Protein AF-A0A3Q7NZH4-F1 (afdb_monom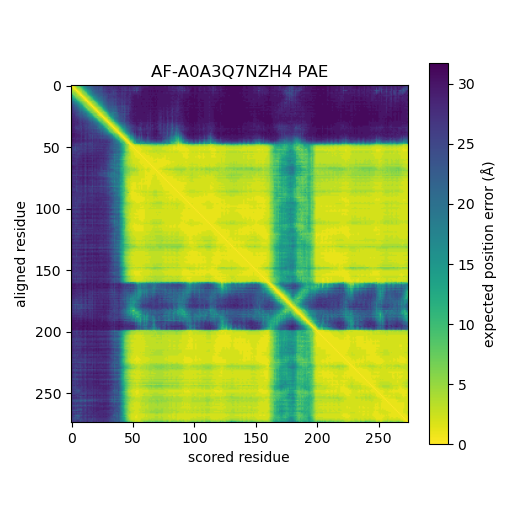er)

Solvent-accessible surface area (backbone atoms only — not comparable to full-atom values): 15930 Å² total; per-residue (Å²): 139,89,83,80,89,85,81,84,88,79,84,86,83,78,91,77,87,78,81,91,77,90,77,87,90,79,83,89,82,83,90,75,79,87,73,80,74,88,72,76,93,65,81,78,76,72,42,92,50,49,26,38,27,75,36,27,45,79,80,44,50,60,44,51,17,28,56,97,88,37,80,78,49,73,68,44,46,66,61,54,50,51,55,42,44,58,65,17,42,62,35,39,27,19,54,2,46,26,69,67,48,15,51,52,20,40,56,58,16,73,77,39,92,45,32,23,11,20,38,31,47,19,25,64,43,33,55,51,30,78,75,54,46,56,68,56,43,52,48,52,45,41,50,56,40,68,78,33,68,88,35,43,65,29,36,7,36,24,30,36,52,67,93,64,97,67,79,88,50,95,37,92,48,89,54,83,50,80,70,76,98,52,64,55,34,48,45,40,58,64,78,75,80,85,86,69,91,60,82,39,51,70,68,47,18,56,55,49,35,59,55,49,42,58,47,19,50,72,67,61,29,32,34,34,30,40,58,35,102,36,64,69,65,45,50,50,53,47,63,79,44,46,90,38,38,78,36,34,30,38,40,66,58,78,75,53,72,68,56,52,51,60,41,45,76,68,63,34,44,81,32,52,46,73

Mean predicted aligned error: 12.67 Å

Foldseek 3Di:
DDDDDDDDDDDDDDDDDDDDDDDDDDDDDDDDDDDPDPDDDDPLPAAPAAEEAQEEQLVDCVCCCADPNDRNDHNCSVVVVVVCVSNHYQAYEHEQAALVSQVSQLVVQVVDLRAAYEFEHALQRLVVCVVPPVVVRLVSSLCSQVVRPSRHAAHDPAFDADDDPDPQDQDFDWDFDDDDPHTYTYAYHDDDDNPDPRGDDRVSRLVRSLVSLQSQQVNLHAHEYEDYPCLVSRLVSCVVSLVSHPEYEHACDPDDPVSVVSCVVSVYHYHHGD

Secondary structure (DSSP, 8-state):
------PPPP------PPP----------------------------SSEEEEEEE-TTSGGGGTEETTEE-S---HHHHHHHHHHHTEEEEEEPP-SHHHHHHHHHHHHT-TTEEEEE---GGGTHHHHHS-HHHHHHHHHHHHHTTBTTEEEEEEEEEE--------------EEEETTEEEEEE------S-------HHHHHHHHHHTHHHHHHH-PPEEEEEES-HHHHHHHHHHTGGGSS-EEEES----HHHHHHHHTTT-EE----

Structure (mmCIF, N/CA/C/O backbone):
data_AF-A0A3Q7NZH4-F1
#
_entry.id   AF-A0A3Q7NZH4-F1
#
loop_
_atom_site.group_PDB
_atom_site.id
_atom_site.type_symbol
_atom_site.label_atom_id
_atom_site.label_alt_id
_atom_site.label_comp_id
_atom_site.label_asym_id
_atom_site.label_entity_id
_atom_site.label_seq_id
_atom_site.pdbx_PDB_ins_code
_atom_site.Cartn_x
_atom_site.Cartn_y
_atom_site.Cartn_z
_atom_site.occupancy
_atom_site.B_iso_or_equiv
_atom_site.auth_seq_id
_atom_site.auth_comp_id
_atom_site.auth_asym_id
_atom_site.auth_atom_id
_atom_site.pdbx_PDB_model_num
ATOM 1 N N . MET A 1 1 ? -43.561 -23.297 -22.266 1.00 36.16 1 MET A N 1
ATOM 2 C CA . MET A 1 1 ? -42.979 -22.798 -21.004 1.00 36.16 1 MET A CA 1
ATOM 3 C C . MET A 1 1 ? -42.767 -21.305 -21.139 1.00 36.16 1 MET A C 1
ATOM 5 O O . MET A 1 1 ? -42.028 -20.855 -21.999 1.00 36.16 1 MET A O 1
ATOM 9 N N . THR A 1 2 ? -43.558 -20.564 -20.383 1.00 25.81 2 THR A N 1
ATOM 10 C CA . THR A 1 2 ? -43.665 -19.107 -20.332 1.00 25.81 2 THR A CA 1
ATOM 11 C C . THR A 1 2 ? -42.540 -18.484 -19.516 1.00 25.81 2 THR A C 1
ATOM 13 O O . THR A 1 2 ? -42.399 -18.841 -18.350 1.00 25.81 2 THR A O 1
ATOM 16 N N . THR A 1 3 ? -41.896 -17.442 -20.041 1.00 28.56 3 THR A N 1
ATOM 17 C CA . THR A 1 3 ? -41.390 -16.356 -19.189 1.00 28.56 3 THR A CA 1
ATOM 18 C C . THR A 1 3 ? -41.469 -15.028 -19.929 1.00 28.56 3 THR A C 1
ATOM 20 O O . THR A 1 3 ? -41.087 -14.901 -21.089 1.00 28.56 3 THR A O 1
ATOM 23 N N . ARG A 1 4 ? -42.100 -14.072 -19.249 1.00 26.45 4 ARG A N 1
ATOM 24 C CA . ARG A 1 4 ? -42.577 -12.784 -19.742 1.00 26.45 4 ARG A CA 1
ATOM 25 C C . ARG A 1 4 ? -41.482 -11.719 -19.697 1.00 26.45 4 ARG A C 1
ATOM 27 O O . ARG A 1 4 ? -40.627 -11.718 -18.820 1.00 26.45 4 ARG A O 1
ATOM 34 N N . PHE A 1 5 ? -41.638 -10.771 -20.613 1.00 25.30 5 PHE A N 1
ATOM 35 C CA . PHE A 1 5 ? -41.107 -9.412 -20.620 1.00 25.30 5 PHE A CA 1
ATOM 36 C C . PHE A 1 5 ? -41.179 -8.700 -19.261 1.00 25.30 5 PHE A C 1
ATOM 38 O O . PHE A 1 5 ? -42.217 -8.751 -18.603 1.00 25.30 5 PHE A O 1
ATOM 45 N N . LEU A 1 6 ? -40.162 -7.887 -18.953 1.00 29.88 6 LEU A N 1
ATOM 46 C CA . LEU A 1 6 ? -40.334 -6.676 -18.148 1.00 29.88 6 LEU A CA 1
ATOM 47 C C . LEU A 1 6 ? -39.689 -5.474 -18.849 1.00 29.88 6 LEU A C 1
ATOM 49 O O . LEU A 1 6 ? -38.510 -5.461 -19.196 1.00 29.88 6 LEU A O 1
ATOM 53 N N . GLN A 1 7 ? -40.556 -4.502 -19.120 1.00 29.06 7 GLN A N 1
ATOM 54 C CA . GLN A 1 7 ? -40.340 -3.265 -19.854 1.00 29.06 7 GLN A CA 1
ATOM 55 C C . GLN A 1 7 ? -39.644 -2.196 -18.999 1.00 29.06 7 GLN A C 1
ATOM 57 O O . GLN A 1 7 ? -39.758 -2.167 -17.776 1.00 29.06 7 GLN A O 1
ATOM 62 N N . ARG A 1 8 ? -38.980 -1.270 -19.699 1.00 28.61 8 ARG A N 1
ATOM 63 C CA . ARG A 1 8 ? -38.420 -0.010 -19.188 1.00 28.61 8 ARG A CA 1
ATOM 64 C C . ARG A 1 8 ? -39.498 0.859 -18.513 1.00 28.61 8 ARG A C 1
ATOM 66 O O . ARG A 1 8 ? -40.577 1.001 -19.094 1.00 28.61 8 ARG A O 1
ATOM 73 N N . PRO A 1 9 ? -39.207 1.552 -17.398 1.00 33.50 9 PRO A N 1
ATOM 74 C CA . PRO A 1 9 ? -40.087 2.601 -16.897 1.00 33.50 9 PRO A CA 1
ATOM 75 C C . PRO A 1 9 ? -39.973 3.871 -17.754 1.00 33.50 9 PRO A C 1
ATOM 77 O O . PRO A 1 9 ? -38.875 4.333 -18.070 1.00 33.50 9 PRO A O 1
ATOM 80 N N . ARG A 1 10 ? -41.129 4.433 -18.122 1.00 31.28 10 ARG A N 1
ATOM 81 C CA . ARG A 1 10 ? -41.302 5.756 -18.740 1.00 31.28 10 ARG A CA 1
ATOM 82 C C . ARG A 1 10 ? -41.420 6.839 -17.658 1.00 31.28 10 ARG A C 1
ATOM 84 O O . ARG A 1 10 ? -42.062 6.601 -16.644 1.00 31.28 10 ARG A O 1
ATOM 91 N N . GLY A 1 11 ? -40.950 8.045 -17.986 1.00 28.81 11 GLY A N 1
ATOM 92 C CA . GLY A 1 11 ? -41.612 9.311 -17.638 1.00 28.81 11 GLY A CA 1
ATOM 93 C C . GLY A 1 11 ? -41.309 9.926 -16.268 1.00 28.81 11 GLY A C 1
ATOM 94 O O . GLY A 1 11 ? -41.947 9.593 -15.278 1.00 28.81 11 GLY A O 1
ATOM 95 N N . PHE A 1 12 ? -40.426 10.927 -16.249 1.00 32.25 12 PHE A N 1
ATOM 96 C CA . PHE A 1 12 ? -40.389 11.954 -15.201 1.00 32.25 12 PHE A CA 1
ATOM 97 C C . PHE A 1 12 ? -41.377 13.083 -15.550 1.00 32.25 12 PHE A C 1
ATOM 99 O O . PHE A 1 12 ? -41.341 13.568 -16.684 1.00 32.25 12 PHE A O 1
ATOM 106 N N . PRO A 1 13 ? -42.229 13.548 -14.621 1.00 35.62 13 PRO A N 1
ATOM 107 C CA . PRO A 1 13 ? -43.060 14.722 -14.845 1.00 35.62 13 PRO A CA 1
ATOM 108 C C . PRO A 1 13 ? -42.357 16.020 -14.412 1.00 35.62 13 PRO A C 1
ATOM 110 O O . PRO A 1 13 ? -41.847 16.128 -13.302 1.00 35.62 13 PRO A O 1
ATOM 113 N N . GLY A 1 14 ? -42.444 17.036 -15.276 1.00 28.98 14 GLY A N 1
ATOM 114 C CA . GLY A 1 14 ? -42.689 18.425 -14.873 1.00 28.98 14 GLY A CA 1
ATOM 115 C C . GLY A 1 14 ? -41.506 19.251 -14.369 1.00 28.98 14 GLY A C 1
ATOM 116 O O . GLY A 1 14 ? -41.314 19.426 -13.170 1.00 28.98 14 GLY A O 1
ATOM 117 N N . SER A 1 15 ? -40.817 19.913 -15.298 1.00 30.75 15 SER A N 1
ATOM 118 C CA . SER A 1 15 ? -40.018 21.109 -15.026 1.00 30.75 15 SER A CA 1
ATOM 119 C C . SER A 1 15 ? -40.906 22.249 -14.501 1.00 30.75 15 SER A C 1
ATOM 121 O O . SER A 1 15 ? -41.713 22.796 -15.256 1.00 30.75 15 SER A O 1
ATOM 123 N N . ARG A 1 16 ? -40.736 22.664 -13.241 1.00 30.52 16 ARG A N 1
ATOM 124 C CA . ARG A 1 16 ? -41.170 23.992 -12.778 1.00 30.52 16 ARG A CA 1
ATOM 125 C C . ARG A 1 16 ? -39.960 24.914 -12.699 1.00 30.52 16 ARG A C 1
ATOM 127 O O . ARG A 1 16 ? -39.065 24.708 -11.888 1.00 30.52 16 ARG A O 1
ATOM 134 N N . ARG A 1 17 ? -39.964 25.931 -13.564 1.00 29.70 17 ARG A N 1
ATOM 135 C CA . ARG A 1 17 ? -39.129 27.130 -13.451 1.00 29.70 17 ARG A CA 1
ATOM 136 C C . ARG A 1 17 ? -39.548 27.881 -12.187 1.00 29.70 17 ARG A C 1
ATOM 138 O O . ARG A 1 17 ? -40.712 28.254 -12.074 1.00 29.70 17 ARG A O 1
ATOM 145 N N . LEU A 1 18 ? -38.613 28.118 -11.274 1.00 32.94 18 LEU A N 1
ATOM 146 C CA . LEU A 1 18 ? -38.744 29.158 -10.256 1.00 32.94 18 LEU A CA 1
ATOM 147 C C . LEU A 1 18 ? -37.916 30.358 -10.717 1.00 32.94 18 LEU A C 1
ATOM 149 O O . LEU A 1 18 ? -36.768 30.211 -11.133 1.00 32.94 18 LEU A O 1
ATOM 153 N N . GLY A 1 19 ? -38.590 31.504 -10.771 1.00 29.19 19 GLY A N 1
ATOM 154 C CA . GLY A 1 19 ? -38.133 32.731 -11.405 1.00 29.19 19 GLY A CA 1
ATOM 155 C C . GLY A 1 19 ? -36.924 33.369 -10.729 1.00 29.19 19 GLY A C 1
ATOM 156 O O . GLY A 1 19 ? -36.755 33.317 -9.514 1.00 29.19 19 GLY A O 1
ATOM 157 N N . LEU A 1 20 ? -36.117 34.013 -11.567 1.00 29.66 20 LEU A N 1
ATOM 158 C CA . LEU A 1 20 ? -35.083 34.964 -11.186 1.00 29.66 20 LEU A CA 1
ATOM 159 C C . LEU A 1 20 ? -35.772 36.257 -10.728 1.00 29.66 20 LEU A C 1
ATOM 161 O O . LEU A 1 20 ? -36.280 37.014 -11.552 1.00 29.66 20 LEU A O 1
ATOM 165 N N . GLY A 1 21 ? -35.818 36.480 -9.417 1.00 29.31 21 GLY A N 1
ATOM 166 C CA . GLY A 1 21 ? -36.138 37.775 -8.824 1.00 29.31 21 GLY A CA 1
ATOM 167 C C . GLY A 1 21 ? -34.845 38.523 -8.523 1.00 29.31 21 GLY A C 1
ATOM 168 O O . GLY A 1 21 ? -34.054 38.078 -7.696 1.00 29.31 21 GLY A O 1
ATOM 169 N N . ALA A 1 22 ? -34.621 39.630 -9.226 1.00 29.66 22 ALA A N 1
ATOM 170 C CA . ALA A 1 22 ? -33.537 40.564 -8.966 1.00 29.66 22 ALA A CA 1
ATOM 171 C C . ALA A 1 22 ? -33.813 41.355 -7.675 1.00 29.66 22 ALA A C 1
ATOM 173 O O . ALA A 1 22 ? -34.886 41.935 -7.525 1.00 29.66 22 ALA A O 1
ATOM 174 N N . GLY A 1 23 ? -32.834 41.403 -6.772 1.00 28.56 23 GLY A N 1
ATOM 175 C CA . GLY A 1 23 ? -32.811 42.286 -5.606 1.00 28.56 23 GLY A CA 1
ATOM 176 C C . GLY A 1 23 ? -31.387 42.795 -5.391 1.00 28.56 23 GLY A C 1
ATOM 177 O O . GLY A 1 23 ? -30.456 41.999 -5.293 1.00 28.56 23 GLY A O 1
ATOM 178 N N . GLN A 1 24 ? -31.223 44.117 -5.419 1.00 28.61 24 GLN A N 1
ATOM 179 C CA . GLN A 1 24 ? -29.967 44.851 -5.223 1.00 28.61 24 GLN A CA 1
ATOM 180 C C . GLN A 1 24 ? -29.483 44.818 -3.753 1.00 28.61 24 GLN A C 1
ATOM 182 O O . GLN A 1 24 ? -30.259 44.436 -2.877 1.00 28.61 24 GLN A O 1
ATOM 187 N N . PRO A 1 25 ? -28.213 45.185 -3.468 1.00 35.66 25 PRO A N 1
ATOM 188 C CA . PRO A 1 25 ? -27.570 44.937 -2.181 1.00 35.66 25 PRO A CA 1
ATOM 189 C C . PRO A 1 25 ? -27.680 46.133 -1.225 1.00 35.66 25 PRO A C 1
ATOM 191 O O . PRO A 1 25 ? -27.437 47.268 -1.626 1.00 35.66 25 PRO A O 1
ATOM 194 N N . GLU A 1 26 ? -27.915 45.874 0.062 1.00 31.39 26 GLU A N 1
ATOM 195 C CA . GLU A 1 26 ? -27.724 46.864 1.128 1.00 31.39 26 GLU A CA 1
ATOM 196 C C . GLU A 1 26 ? -26.939 46.276 2.315 1.00 31.39 26 GLU A C 1
ATOM 198 O O . GLU A 1 26 ? -27.312 45.261 2.892 1.00 31.39 26 GLU A O 1
ATOM 203 N N . GLY A 1 27 ? -25.825 46.942 2.648 1.00 28.45 27 GLY A N 1
ATOM 204 C CA . GLY A 1 27 ? -25.532 47.427 4.005 1.00 28.45 27 GLY A CA 1
ATOM 205 C C . GLY A 1 27 ? -25.167 46.459 5.143 1.00 28.45 27 GLY A C 1
ATOM 206 O O . GLY A 1 27 ? -26.038 45.982 5.849 1.00 28.45 27 GLY A O 1
ATOM 207 N N . ARG A 1 28 ? -23.847 46.331 5.378 1.00 29.80 28 ARG A N 1
ATOM 208 C CA . ARG A 1 28 ? -23.072 46.294 6.653 1.00 29.80 28 ARG A CA 1
ATOM 209 C C . ARG A 1 28 ? -23.738 45.823 7.966 1.00 29.80 28 ARG A C 1
ATOM 211 O O . ARG A 1 28 ? -24.695 46.434 8.422 1.00 29.80 28 ARG A O 1
ATOM 218 N N . GLY A 1 29 ? -23.024 44.961 8.703 1.00 27.48 29 GLY A N 1
ATOM 219 C CA . GLY A 1 29 ? -23.074 44.947 10.173 1.00 27.48 29 GLY A CA 1
ATOM 220 C C . GLY A 1 29 ? -22.725 43.613 10.836 1.00 27.48 29 GLY A C 1
ATOM 221 O O . GLY A 1 29 ? -23.567 42.733 10.897 1.00 27.48 29 GLY A O 1
ATOM 222 N N . ASP A 1 30 ? -21.503 43.554 11.364 1.00 28.22 30 ASP A N 1
ATOM 223 C CA . ASP A 1 30 ? -21.047 42.816 12.550 1.00 28.22 30 ASP A CA 1
ATOM 224 C C . ASP A 1 30 ? -20.986 41.280 12.585 1.00 28.22 30 ASP A C 1
ATOM 226 O O . ASP A 1 30 ? -21.873 40.529 12.191 1.00 28.22 30 ASP A O 1
ATOM 230 N N . GLY A 1 31 ? -19.824 40.830 13.069 1.00 39.09 31 GLY A N 1
ATOM 231 C CA . GLY A 1 31 ? -19.418 39.442 13.159 1.00 39.09 31 GLY A CA 1
ATOM 232 C C . GLY A 1 31 ? -20.174 38.677 14.232 1.00 39.09 31 GLY A C 1
ATOM 233 O O . GLY A 1 31 ? -20.114 39.018 15.408 1.00 39.09 31 GLY A O 1
ATOM 234 N N . ASP A 1 32 ? -20.761 37.562 13.814 1.00 28.58 32 ASP A N 1
ATOM 235 C CA . ASP A 1 32 ? -21.209 36.506 14.705 1.00 28.58 32 ASP A CA 1
ATOM 236 C C . ASP A 1 32 ? -20.396 35.242 14.424 1.00 28.58 32 ASP A C 1
ATOM 238 O O . ASP A 1 32 ? -20.498 34.593 13.380 1.00 28.58 32 ASP A O 1
ATOM 242 N N . TYR A 1 33 ? -19.551 34.907 15.397 1.00 28.94 33 TYR A N 1
ATOM 243 C CA . TYR A 1 33 ? -18.941 33.594 15.533 1.00 28.94 33 TYR A CA 1
ATOM 244 C C . TYR A 1 33 ? -20.042 32.527 15.507 1.00 28.94 33 TYR A C 1
ATOM 246 O O . TYR A 1 33 ? -20.977 32.564 16.309 1.00 28.94 33 TYR A O 1
ATOM 254 N N . PHE A 1 34 ? -19.909 31.544 14.613 1.00 28.48 34 PHE A N 1
ATOM 255 C CA . PHE A 1 34 ? -20.796 30.384 14.534 1.00 28.48 34 PHE A CA 1
ATOM 256 C C . PHE A 1 34 ? -20.861 29.653 15.884 1.00 28.48 34 PHE A C 1
ATOM 258 O O . PHE A 1 34 ? -20.002 28.844 16.235 1.00 28.48 34 PHE A O 1
ATOM 265 N N . ARG A 1 35 ? -21.917 29.925 16.653 1.00 27.19 35 ARG A N 1
ATOM 266 C CA . ARG A 1 35 ? -22.247 29.210 17.885 1.00 27.19 35 ARG A CA 1
ATOM 267 C C . ARG A 1 35 ? -23.034 27.958 17.505 1.00 27.19 35 ARG A C 1
ATOM 269 O O . ARG A 1 35 ? -24.228 28.030 17.216 1.00 27.19 35 ARG A O 1
ATOM 276 N N . PHE A 1 36 ? -22.386 26.794 17.507 1.00 31.97 36 PHE A N 1
ATOM 277 C CA . PHE A 1 36 ? -23.098 25.520 17.386 1.00 31.97 36 PHE A CA 1
ATOM 278 C C . PHE A 1 36 ? -24.013 25.332 18.606 1.00 31.97 36 PHE A C 1
ATOM 280 O O . PHE A 1 36 ? -23.558 25.149 19.736 1.00 31.97 36 PHE A O 1
ATOM 287 N N . ARG A 1 37 ? -25.332 25.398 18.386 1.00 30.14 37 ARG A N 1
ATOM 288 C CA . ARG A 1 37 ? -26.337 25.013 19.385 1.00 30.14 37 ARG A CA 1
ATOM 289 C C . ARG A 1 37 ? -26.152 23.531 19.730 1.00 30.14 37 ARG A C 1
ATOM 291 O O . ARG A 1 37 ? -26.279 22.681 18.852 1.00 30.14 37 ARG A O 1
ATOM 298 N N . ARG A 1 38 ? -25.939 23.214 21.015 1.00 41.28 38 ARG A N 1
ATOM 299 C CA . ARG A 1 38 ? -26.111 21.853 21.553 1.00 41.28 38 ARG A CA 1
ATOM 300 C C . ARG A 1 38 ? -27.592 21.471 21.457 1.00 41.28 38 ARG A C 1
ATOM 302 O O . ARG A 1 38 ? -28.386 21.803 22.332 1.00 41.28 38 ARG A O 1
ATOM 309 N N . GLY A 1 39 ? -27.965 20.834 20.350 1.00 33.78 39 GLY A N 1
ATOM 310 C CA . GLY A 1 39 ? -29.249 20.159 20.178 1.00 33.78 39 GLY A CA 1
ATOM 311 C C . GLY A 1 39 ? -29.240 18.808 20.894 1.00 33.78 39 GLY A C 1
ATOM 312 O O . GLY A 1 39 ? -28.261 18.073 20.810 1.00 33.78 39 GLY A O 1
ATOM 313 N N . GLY A 1 40 ? -30.319 18.526 21.627 1.00 33.16 40 GLY A N 1
ATOM 314 C CA . GLY A 1 40 ? -30.474 17.379 22.520 1.00 33.16 40 GLY A CA 1
ATOM 315 C C . GLY A 1 40 ? -30.271 16.001 21.885 1.00 33.16 40 GLY A C 1
ATOM 316 O O . GLY A 1 40 ? -30.366 15.820 20.671 1.00 33.16 40 GLY A O 1
ATOM 317 N N . HIS A 1 41 ? -30.010 15.029 22.761 1.00 41.88 41 HIS A N 1
ATOM 318 C CA . HIS A 1 41 ? -29.810 13.614 22.465 1.00 41.88 41 HIS A CA 1
ATOM 319 C C . HIS A 1 41 ? -30.959 13.024 21.631 1.00 41.88 41 HIS A C 1
ATOM 321 O O . HIS A 1 41 ? -31.951 12.528 22.158 1.00 41.88 41 HIS A O 1
ATOM 327 N N . ARG A 1 42 ? -30.805 13.040 20.305 1.00 44.00 42 ARG A N 1
ATOM 328 C CA . ARG A 1 42 ? -31.426 12.049 19.426 1.00 44.00 42 ARG A CA 1
ATOM 329 C C . ARG A 1 42 ? -30.481 10.857 19.373 1.00 44.00 42 ARG A C 1
ATOM 331 O O . ARG A 1 42 ? -29.290 11.050 19.140 1.00 44.00 42 ARG A O 1
ATOM 338 N N . ALA A 1 43 ? -31.007 9.654 19.604 1.00 47.19 43 ALA A N 1
ATOM 339 C CA . ALA A 1 43 ? -30.277 8.409 19.392 1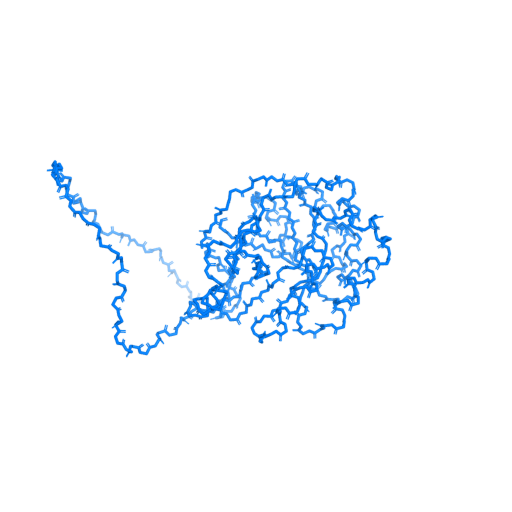.00 47.19 43 ALA A CA 1
ATOM 340 C C . ALA A 1 43 ? -29.563 8.483 18.035 1.00 47.19 43 ALA A C 1
ATOM 342 O O . ALA A 1 43 ? -30.208 8.754 17.018 1.00 47.19 43 ALA A O 1
ATOM 343 N N . ALA A 1 44 ? -28.233 8.350 18.049 1.00 54.72 44 ALA A N 1
ATOM 344 C CA . ALA A 1 44 ? -27.413 8.458 16.855 1.00 54.72 44 ALA A CA 1
ATOM 345 C C . ALA A 1 44 ? -27.945 7.459 15.826 1.00 54.72 44 ALA A C 1
ATOM 347 O O . ALA A 1 44 ? -27.926 6.250 16.053 1.00 54.72 44 ALA A O 1
ATOM 348 N N . ASN A 1 45 ? -28.489 7.978 14.728 1.00 54.12 45 ASN A N 1
ATOM 349 C CA . ASN A 1 45 ? -28.978 7.163 13.633 1.00 54.12 45 ASN A CA 1
ATOM 350 C C . ASN A 1 45 ? -27.740 6.492 13.029 1.00 54.12 45 ASN A C 1
ATOM 352 O O . ASN A 1 45 ? -26.997 7.130 12.285 1.00 54.12 45 ASN A O 1
ATOM 356 N N . MET A 1 46 ? -27.442 5.261 13.459 1.00 58.59 46 MET A N 1
ATOM 357 C CA . MET A 1 46 ? -26.269 4.532 12.994 1.00 58.59 46 MET A CA 1
ATOM 358 C C . MET A 1 46 ? -26.316 4.468 11.471 1.00 58.59 46 MET A C 1
ATOM 360 O O . MET A 1 46 ? -27.336 4.091 10.892 1.00 58.59 46 MET A O 1
ATOM 364 N N . SER A 1 47 ? -25.215 4.858 10.827 1.00 63.50 47 SER A N 1
ATOM 365 C CA . SER A 1 47 ? -25.079 4.782 9.377 1.00 63.50 47 SER A CA 1
ATOM 366 C C . SER A 1 47 ? -25.506 3.403 8.867 1.00 63.50 47 SER A C 1
ATOM 368 O O . SER A 1 47 ? -25.015 2.370 9.327 1.00 63.50 47 SER A O 1
ATOM 370 N N . ARG A 1 48 ? -26.435 3.392 7.903 1.00 77.25 48 ARG A N 1
ATOM 371 C CA . ARG A 1 48 ? -26.900 2.168 7.233 1.00 77.25 48 ARG A CA 1
ATOM 372 C C . ARG A 1 48 ? -25.779 1.493 6.434 1.00 77.25 48 ARG A C 1
ATOM 374 O O . ARG A 1 48 ? -25.872 0.302 6.147 1.00 77.25 48 ARG A O 1
ATOM 381 N N . PHE A 1 49 ? -24.749 2.246 6.057 1.00 83.50 49 PHE A N 1
ATOM 382 C CA . PHE A 1 49 ? -23.658 1.779 5.214 1.00 83.50 49 PHE A CA 1
ATOM 383 C C . PHE A 1 49 ? -22.409 1.512 6.055 1.00 83.50 49 PHE A C 1
ATOM 385 O O . PHE A 1 49 ? -22.089 2.253 6.983 1.00 83.50 49 PHE A O 1
ATOM 392 N N . LYS A 1 50 ? -21.701 0.431 5.730 1.00 87.25 50 LYS A N 1
ATOM 393 C CA . LYS A 1 50 ? -20.425 0.079 6.356 1.00 87.25 50 LYS A CA 1
ATOM 394 C C . LYS A 1 50 ? -19.309 0.423 5.378 1.00 87.25 50 LYS A C 1
ATOM 396 O O . LYS A 1 50 ? -19.385 0.048 4.208 1.00 87.25 50 LYS A O 1
ATOM 401 N N . PHE A 1 51 ? -18.281 1.104 5.868 1.00 88.38 51 PHE A N 1
ATOM 402 C CA . PHE A 1 51 ? -17.142 1.507 5.053 1.00 88.38 51 PHE A CA 1
ATOM 403 C C . PHE A 1 51 ? -15.837 0.920 5.578 1.00 88.38 51 PHE A C 1
ATOM 405 O O . PHE A 1 51 ? -15.668 0.739 6.786 1.00 88.38 51 PHE A O 1
ATOM 412 N N . VAL A 1 52 ? -14.903 0.670 4.668 1.00 91.38 52 VAL A N 1
ATOM 413 C CA . VAL A 1 52 ? -13.496 0.414 4.990 1.00 91.38 52 VAL A CA 1
ATOM 414 C C . VAL A 1 52 ? -12.678 1.445 4.238 1.00 91.38 52 VAL A C 1
ATOM 416 O O . VAL A 1 52 ? -12.768 1.511 3.016 1.00 91.38 52 VAL A O 1
ATOM 419 N N . ASP A 1 53 ? -11.912 2.262 4.953 1.00 92.00 53 ASP A N 1
ATOM 420 C CA . ASP A 1 53 ? -10.969 3.160 4.300 1.00 92.00 53 ASP A CA 1
ATOM 421 C C . ASP A 1 53 ? -9.684 2.386 3.992 1.00 92.00 53 ASP A C 1
ATOM 423 O O . ASP A 1 53 ? -8.994 1.962 4.919 1.00 92.00 53 ASP A O 1
ATOM 427 N N . ILE A 1 54 ? -9.403 2.120 2.711 1.00 89.62 54 ILE A N 1
ATOM 428 C CA . ILE A 1 54 ? -8.243 1.301 2.308 1.00 89.62 54 ILE A CA 1
ATOM 429 C C . ILE A 1 54 ? -6.953 2.115 2.203 1.00 89.62 54 ILE A C 1
ATOM 431 O O . ILE A 1 54 ? -5.928 1.565 1.825 1.00 89.62 54 ILE A O 1
ATOM 435 N N . GLY A 1 55 ? -6.968 3.414 2.467 1.00 88.69 55 GLY A N 1
ATOM 436 C CA . GLY A 1 55 ? -5.728 4.166 2.420 1.00 88.69 55 GLY A CA 1
ATOM 437 C C . GLY A 1 55 ? -5.910 5.561 2.959 1.00 88.69 55 GLY A C 1
ATOM 438 O O . GLY A 1 55 ? -6.191 6.530 2.253 1.00 88.69 55 GLY A O 1
ATOM 439 N N . ILE A 1 56 ? -5.714 5.626 4.263 1.00 90.75 56 ILE A N 1
ATOM 440 C CA . ILE A 1 56 ? -5.769 6.852 5.022 1.00 90.75 56 ILE A CA 1
ATOM 441 C C . ILE A 1 56 ? -4.397 7.128 5.617 1.00 90.75 56 ILE A C 1
ATOM 443 O O . ILE A 1 56 ? -3.762 6.260 6.213 1.00 90.75 56 ILE A O 1
ATOM 447 N N . ASN A 1 57 ? -3.928 8.362 5.487 1.00 91.50 57 ASN A N 1
ATOM 448 C CA . ASN A 1 57 ? -2.609 8.747 5.985 1.00 91.50 57 ASN A CA 1
ATOM 449 C C . ASN A 1 57 ? -2.726 9.274 7.422 1.00 91.50 57 ASN A C 1
ATOM 451 O O . ASN A 1 57 ? -2.361 10.409 7.684 1.00 91.50 57 ASN A O 1
ATOM 455 N N . LEU A 1 58 ? -3.286 8.495 8.360 1.00 92.94 58 LEU A N 1
ATOM 456 C CA . LEU A 1 58 ? -3.541 8.967 9.740 1.00 92.94 58 LEU A CA 1
ATOM 457 C C . LEU A 1 58 ? -2.273 9.364 10.520 1.00 92.94 58 LEU A C 1
ATOM 459 O O . LEU A 1 58 ? -2.374 10.012 11.560 1.00 92.94 58 LEU A O 1
ATOM 463 N N . THR A 1 59 ? -1.094 8.982 10.034 1.00 93.06 59 THR A N 1
ATOM 464 C CA . THR A 1 59 ? 0.204 9.431 10.554 1.00 93.06 59 THR A CA 1
ATOM 465 C C . THR A 1 59 ? 0.573 10.850 10.111 1.00 93.06 59 THR A C 1
ATOM 467 O O . THR A 1 59 ? 1.533 11.410 10.634 1.00 93.06 59 THR A O 1
ATOM 470 N N . ASP A 1 60 ? -0.177 11.452 9.182 1.00 90.31 60 ASP A N 1
ATOM 471 C CA . ASP A 1 60 ? 0.083 12.801 8.690 1.00 90.31 60 ASP A CA 1
ATOM 472 C C . ASP A 1 60 ? -0.029 13.836 9.834 1.00 90.31 60 ASP A C 1
ATOM 474 O O . ASP A 1 60 ? -1.046 13.872 10.545 1.00 90.31 60 ASP A O 1
ATOM 478 N N . PRO A 1 61 ? 0.985 14.705 10.021 1.00 90.25 61 PRO A N 1
ATOM 479 C CA . PRO A 1 61 ? 0.980 15.726 11.066 1.00 90.25 61 PRO A CA 1
ATOM 480 C C . PRO A 1 61 ? -0.202 16.702 10.991 1.00 90.25 61 PRO A C 1
ATOM 482 O O . PRO A 1 61 ? -0.544 17.312 12.007 1.00 90.25 61 PRO A O 1
ATOM 485 N N . MET A 1 62 ? -0.866 16.835 9.838 1.00 91.06 62 MET A N 1
ATOM 486 C CA . MET A 1 62 ? -2.064 17.662 9.684 1.00 91.06 62 MET A CA 1
ATOM 487 C C . MET A 1 62 ? -3.188 17.244 10.637 1.00 91.06 62 MET A C 1
ATOM 489 O O . MET A 1 62 ? -3.860 18.115 11.186 1.00 91.06 62 MET A O 1
ATOM 493 N N . PHE A 1 63 ? -3.355 15.943 10.910 1.00 91.50 63 PHE A N 1
ATOM 494 C CA . PHE A 1 63 ? -4.349 15.456 11.881 1.00 91.50 63 PHE A CA 1
ATOM 495 C C . PHE A 1 63 ? -3.987 15.789 13.333 1.00 91.50 63 PHE A C 1
ATOM 497 O O . PHE A 1 63 ? -4.833 15.738 14.218 1.00 91.50 63 PHE A O 1
ATOM 504 N N . ARG A 1 64 ? -2.727 16.156 13.576 1.00 93.69 64 ARG A N 1
ATOM 505 C CA . ARG A 1 64 ? -2.230 16.685 14.851 1.00 93.69 64 ARG A CA 1
ATOM 506 C C . ARG A 1 64 ? -2.211 18.216 14.859 1.00 93.69 64 ARG A C 1
ATOM 508 O O . ARG A 1 64 ? -1.667 18.811 15.784 1.00 93.69 64 ARG A O 1
ATOM 515 N N . GLY A 1 65 ? -2.744 18.863 13.820 1.00 89.56 65 GLY A N 1
ATOM 516 C CA . GLY A 1 65 ? -2.746 20.312 13.647 1.00 89.56 65 GLY A CA 1
ATOM 517 C C . GLY A 1 65 ? -1.405 20.929 13.268 1.00 89.56 65 GLY A C 1
ATOM 518 O O . GLY A 1 65 ? -1.242 22.143 13.405 1.00 89.56 65 GLY A O 1
ATOM 519 N N . ILE A 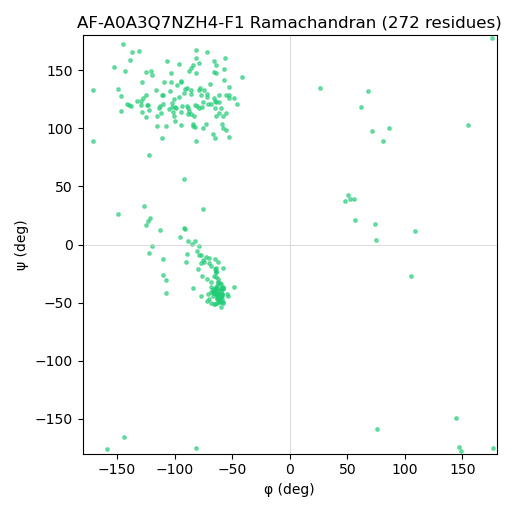1 66 ? -0.451 20.135 12.783 1.00 91.38 66 ILE A N 1
ATOM 520 C CA . ILE A 1 66 ? 0.887 20.586 12.401 1.00 91.38 66 ILE A CA 1
ATOM 521 C C . ILE A 1 66 ? 0.962 20.705 10.877 1.00 91.38 66 ILE A C 1
ATOM 523 O O . ILE A 1 66 ? 0.787 19.731 10.156 1.00 91.38 66 ILE A O 1
ATOM 527 N N . TYR A 1 67 ? 1.278 21.902 10.384 1.00 90.00 67 TYR A N 1
ATOM 528 C CA . TYR A 1 67 ? 1.420 22.190 8.955 1.00 90.00 67 TYR A CA 1
ATOM 529 C C . TYR A 1 67 ? 2.808 22.763 8.722 1.00 90.00 67 TYR A C 1
ATOM 531 O O . TYR A 1 67 ? 3.143 23.806 9.293 1.00 90.00 67 TYR A O 1
ATOM 539 N N . ARG A 1 68 ? 3.619 22.096 7.892 1.00 86.94 68 ARG A N 1
ATOM 540 C CA . ARG A 1 68 ? 5.017 22.491 7.628 1.00 86.94 68 ARG A CA 1
ATOM 541 C C . ARG A 1 68 ? 5.819 22.721 8.918 1.00 86.94 68 ARG A C 1
ATOM 543 O O . ARG A 1 68 ? 6.520 23.719 9.062 1.00 86.94 68 ARG A O 1
ATOM 550 N N . GLY A 1 69 ? 5.637 21.833 9.896 1.00 89.88 69 GLY A N 1
ATOM 551 C CA . GLY A 1 69 ? 6.300 21.899 11.203 1.00 89.88 69 GLY A CA 1
ATOM 552 C C . GLY A 1 69 ? 5.757 22.956 12.173 1.00 89.88 69 GLY A C 1
ATOM 553 O O . GLY A 1 69 ? 6.298 23.098 13.265 1.00 89.88 69 GLY A O 1
ATOM 554 N N . VAL A 1 70 ? 4.696 23.690 11.821 1.00 93.00 70 VAL A N 1
ATOM 555 C CA . VAL A 1 70 ? 4.097 24.722 12.681 1.00 93.00 70 VAL A CA 1
ATOM 556 C C . VAL A 1 70 ? 2.724 24.274 13.175 1.00 93.00 70 VAL A C 1
ATOM 558 O O . VAL A 1 70 ? 1.860 23.940 12.365 1.00 93.00 70 VAL A O 1
ATOM 561 N N . GLN A 1 71 ? 2.490 24.337 14.489 1.00 97.31 71 GLN A N 1
ATOM 562 C CA . GLN A 1 71 ? 1.171 24.102 15.086 1.00 97.31 71 GLN A CA 1
ATOM 563 C C . GLN A 1 71 ? 0.187 25.202 14.640 1.00 97.31 71 GLN A C 1
ATOM 565 O O . GLN A 1 71 ? 0.397 26.383 14.924 1.00 97.31 71 GLN A O 1
ATOM 570 N N . LYS A 1 72 ? -0.876 24.833 13.919 1.00 95.00 72 LYS A N 1
ATOM 571 C CA . LYS A 1 72 ? -1.915 25.748 13.406 1.00 95.00 72 LYS A CA 1
ATOM 572 C C . LYS A 1 72 ? -3.245 25.632 14.140 1.00 95.00 72 LYS A C 1
ATOM 574 O O . LYS A 1 72 ? -3.955 26.626 14.249 1.00 95.00 72 LYS A O 1
ATOM 579 N N . HIS A 1 73 ? -3.576 24.450 14.641 1.00 95.12 73 HIS A N 1
ATOM 580 C CA . HIS A 1 73 ? -4.748 24.209 15.484 1.00 95.12 73 HIS A CA 1
ATOM 581 C C . HIS A 1 73 ? -4.425 23.140 16.526 1.00 95.12 73 HIS A C 1
ATOM 583 O O . HIS A 1 73 ? -3.342 22.573 16.486 1.00 95.12 73 HIS A O 1
ATOM 589 N N . GLN A 1 74 ? -5.317 22.896 17.485 1.00 97.44 74 GLN A N 1
ATOM 590 C CA . GLN A 1 74 ? -5.146 21.805 18.452 1.00 97.44 74 GLN A CA 1
ATOM 591 C C . GLN A 1 74 ? -5.174 20.442 17.744 1.00 97.44 74 GLN A C 1
ATOM 593 O O . GLN A 1 74 ? -5.766 20.325 16.673 1.00 97.44 74 GLN A O 1
ATOM 598 N N . ASP A 1 75 ? -4.530 19.440 18.340 1.00 97.25 75 ASP A N 1
ATOM 599 C CA . ASP A 1 75 ? -4.623 18.049 17.890 1.00 97.25 75 ASP A CA 1
ATOM 600 C C . ASP A 1 75 ? -6.087 17.587 17.942 1.00 97.25 75 ASP A C 1
ATOM 602 O O . ASP A 1 75 ? -6.692 17.582 19.015 1.00 97.25 75 ASP A O 1
ATOM 606 N N . ASP A 1 76 ? -6.650 17.246 16.782 1.00 94.25 76 ASP A N 1
ATOM 607 C CA . ASP A 1 76 ? -8.044 16.830 16.615 1.00 94.25 76 ASP A CA 1
ATOM 608 C C . ASP A 1 76 ? -8.167 15.437 15.972 1.00 94.25 76 ASP A C 1
ATOM 610 O O . ASP A 1 76 ? -9.232 15.071 15.470 1.00 94.25 76 ASP A O 1
ATOM 614 N N . LEU A 1 77 ? -7.105 14.617 16.019 1.00 93.75 77 LEU A N 1
ATOM 615 C CA . LEU A 1 77 ? -7.083 13.277 15.418 1.00 93.75 77 LEU A CA 1
ATOM 616 C C . LEU A 1 77 ? -8.246 12.399 15.910 1.00 93.75 77 LEU A C 1
ATOM 618 O O . LEU A 1 77 ? -8.883 11.710 15.114 1.00 93.75 77 LEU A O 1
ATOM 622 N N . GLN A 1 78 ? -8.546 12.426 17.212 1.00 95.12 78 GLN A N 1
ATOM 623 C CA . GLN A 1 78 ? -9.661 11.648 17.767 1.00 95.12 78 GLN A CA 1
ATOM 624 C C . GLN A 1 78 ? -11.010 12.143 17.243 1.00 95.12 78 GLN A C 1
ATOM 626 O O . GLN A 1 78 ? -11.827 11.331 16.812 1.00 95.12 78 GLN A O 1
ATOM 631 N N . ASP A 1 79 ? -11.204 13.459 17.154 1.00 93.56 79 ASP A N 1
ATOM 632 C CA . ASP A 1 79 ? -12.430 14.032 16.601 1.00 93.56 79 ASP A CA 1
ATOM 633 C C . ASP A 1 79 ? -12.601 13.649 15.118 1.00 93.56 79 ASP A C 1
ATOM 635 O O . ASP A 1 79 ? -13.720 13.410 14.655 1.00 93.56 79 ASP A O 1
ATOM 639 N N . VAL A 1 80 ? -11.507 13.564 14.348 1.00 93.25 80 VAL A N 1
ATOM 640 C CA . VAL A 1 80 ? -11.513 13.071 12.957 1.00 93.25 80 VAL A CA 1
ATOM 641 C C . VAL A 1 80 ? -11.982 11.615 12.895 1.00 93.25 80 VAL A C 1
ATOM 643 O O . VAL A 1 80 ? -12.856 11.287 12.085 1.00 93.25 80 VAL A O 1
ATOM 646 N N . ILE A 1 81 ? -11.438 10.751 13.756 1.00 93.44 81 ILE A N 1
ATOM 647 C CA . ILE A 1 81 ? -11.799 9.328 13.826 1.00 93.44 81 ILE A CA 1
ATOM 648 C C . ILE A 1 81 ? -13.274 9.171 14.211 1.00 93.44 81 ILE A C 1
ATOM 650 O O . ILE A 1 81 ? -14.003 8.422 13.560 1.00 93.44 81 ILE A O 1
ATOM 654 N N . GLU A 1 82 ? -13.746 9.906 15.218 1.00 94.31 82 GLU A N 1
ATOM 655 C CA . GLU A 1 82 ? -15.141 9.863 15.660 1.00 94.31 82 GLU A CA 1
ATOM 656 C C . GLU A 1 82 ? -16.107 10.259 14.541 1.00 94.31 82 GLU A C 1
ATOM 658 O O . GLU A 1 82 ? -17.101 9.564 14.309 1.00 94.31 82 GLU A O 1
ATOM 663 N N . ARG A 1 83 ? -15.792 11.318 13.783 1.00 92.88 83 ARG A N 1
ATOM 664 C CA . ARG A 1 83 ? -16.585 11.719 12.608 1.00 92.88 83 ARG A CA 1
ATOM 665 C C . ARG A 1 83 ? -16.660 10.601 11.563 1.00 92.88 83 ARG A C 1
ATOM 667 O O . ARG A 1 83 ? -17.736 10.339 11.020 1.00 92.88 83 ARG A O 1
ATOM 674 N N . ALA A 1 84 ? -15.550 9.913 11.296 1.00 90.69 84 ALA A N 1
ATOM 675 C CA . ALA A 1 84 ? -15.516 8.794 10.354 1.00 90.69 84 ALA A CA 1
ATOM 676 C C . ALA A 1 84 ? -16.328 7.581 10.857 1.00 90.69 84 ALA A C 1
ATOM 678 O O . ALA A 1 84 ? -17.093 6.970 10.106 1.00 90.69 84 ALA A O 1
ATOM 679 N N . VAL A 1 85 ? -16.241 7.253 12.145 1.00 93.19 85 VAL A N 1
ATOM 680 C CA . VAL A 1 85 ? -17.032 6.168 12.747 1.00 93.19 85 VAL A CA 1
ATOM 681 C C . VAL A 1 85 ? -18.529 6.484 12.704 1.00 93.19 85 VAL A C 1
ATOM 683 O O . VAL A 1 85 ? -19.331 5.608 12.364 1.00 93.19 85 VAL A O 1
ATOM 686 N N . GLN A 1 86 ? -18.916 7.736 12.975 1.00 91.38 86 GLN A N 1
ATOM 687 C CA . GLN A 1 86 ? -20.309 8.192 12.919 1.00 91.38 86 GLN A CA 1
ATOM 688 C C . GLN A 1 86 ? -20.925 8.018 11.522 1.00 91.38 86 GLN A C 1
ATOM 690 O O . GLN A 1 86 ? -22.087 7.616 11.417 1.00 91.38 86 GLN A O 1
ATOM 695 N N . ILE A 1 87 ? -20.153 8.241 10.448 1.00 89.56 87 ILE A N 1
ATOM 696 C CA . ILE A 1 87 ? -20.628 8.031 9.069 1.00 89.56 87 ILE A CA 1
ATOM 697 C C . ILE A 1 87 ? -20.586 6.559 8.624 1.00 89.56 87 ILE A C 1
ATOM 699 O O . ILE A 1 87 ? -21.126 6.216 7.572 1.00 89.56 87 ILE A O 1
ATOM 703 N N . GLY A 1 88 ? -20.033 5.662 9.445 1.00 90.81 88 GLY A N 1
ATOM 704 C CA . GLY A 1 88 ? -20.079 4.215 9.237 1.00 90.81 88 GLY A CA 1
ATOM 705 C C . GLY A 1 88 ? -18.754 3.565 8.846 1.00 90.81 88 GLY A C 1
ATOM 706 O O . GLY A 1 88 ? -18.769 2.388 8.478 1.00 90.81 88 GLY A O 1
ATOM 707 N N . VAL A 1 89 ? -17.620 4.268 8.937 1.00 91.75 89 VAL A N 1
ATOM 708 C CA . VAL A 1 89 ? -16.299 3.647 8.754 1.00 91.75 89 VAL A CA 1
ATOM 709 C C . VAL A 1 89 ? -16.041 2.650 9.880 1.00 91.75 89 VAL A C 1
ATOM 711 O O . VAL A 1 89 ? -16.213 2.955 11.058 1.00 91.75 89 VAL A O 1
ATOM 714 N N . LYS A 1 90 ? -15.708 1.415 9.499 1.00 94.25 90 LYS A N 1
ATOM 715 C CA . LYS A 1 90 ? -15.498 0.275 10.402 1.00 94.25 90 LYS A CA 1
ATOM 716 C C . LYS A 1 90 ? -14.047 -0.159 10.482 1.00 94.25 90 LYS A C 1
ATOM 718 O O . LYS A 1 90 ? -13.666 -0.758 11.481 1.00 94.25 90 LYS A O 1
ATOM 723 N N . LYS A 1 91 ? -13.265 0.094 9.432 1.00 95.06 91 LYS A N 1
ATOM 724 C CA . LYS A 1 91 ? -11.834 -0.199 9.404 1.00 95.06 91 LYS A CA 1
ATOM 725 C C . LYS A 1 91 ? -11.080 0.885 8.652 1.00 95.06 91 LYS A C 1
ATOM 727 O O . LYS A 1 91 ? -11.624 1.465 7.714 1.00 95.06 91 LYS A O 1
ATOM 732 N N . PHE A 1 92 ? -9.839 1.096 9.059 1.00 96.19 92 PHE A N 1
ATOM 733 C CA . PHE A 1 92 ? -8.922 2.070 8.489 1.00 96.19 92 PHE A CA 1
ATOM 734 C C . PHE A 1 92 ? -7.608 1.357 8.188 1.00 96.19 92 PHE A C 1
ATOM 736 O O . PHE A 1 92 ? -7.022 0.754 9.086 1.00 96.19 92 PHE A O 1
ATOM 743 N N . MET A 1 93 ? -7.160 1.405 6.940 1.00 96.81 93 MET A N 1
ATOM 744 C CA . MET A 1 93 ? -5.854 0.907 6.533 1.00 96.81 93 MET A CA 1
ATOM 745 C C . MET A 1 93 ? -4.899 2.095 6.412 1.00 96.81 93 MET A C 1
ATOM 747 O O . MET A 1 93 ? -5.019 2.918 5.507 1.00 96.81 93 MET A O 1
ATOM 751 N N . ILE A 1 94 ? -3.994 2.201 7.382 1.00 97.25 94 ILE A N 1
ATOM 752 C CA . ILE A 1 94 ? -3.030 3.287 7.517 1.00 97.25 94 ILE A CA 1
ATOM 753 C C . ILE A 1 94 ? -1.835 3.005 6.609 1.00 97.25 94 ILE A C 1
ATOM 755 O O . ILE A 1 94 ? -1.158 1.984 6.754 1.00 97.25 94 ILE A O 1
ATOM 759 N N . THR A 1 95 ? -1.586 3.908 5.668 1.00 95.50 95 THR A N 1
ATOM 760 C CA . THR A 1 95 ? -0.577 3.703 4.627 1.00 95.50 95 THR A CA 1
ATOM 761 C C . THR A 1 95 ? 0.843 3.890 5.169 1.00 95.50 95 THR A C 1
ATOM 763 O O . THR A 1 95 ? 1.186 4.961 5.667 1.00 95.50 95 THR A O 1
ATOM 766 N N . GLY A 1 96 ? 1.687 2.867 5.027 1.00 95.25 96 GLY A N 1
ATOM 767 C CA . GLY A 1 96 ? 3.142 2.968 5.159 1.00 95.25 96 GLY A CA 1
ATOM 768 C C . GLY A 1 96 ? 3.797 3.252 3.803 1.00 95.25 96 GLY A C 1
ATOM 769 O O . GLY A 1 96 ? 3.485 2.584 2.818 1.00 95.25 96 GLY A O 1
ATOM 770 N N . GLY A 1 97 ? 4.684 4.251 3.735 1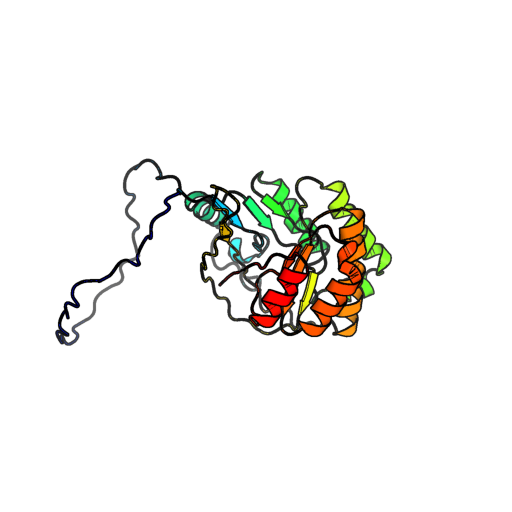.00 93.00 97 GLY A N 1
ATOM 771 C CA . GLY A 1 97 ? 5.353 4.677 2.492 1.00 93.00 97 GLY A CA 1
ATOM 772 C C . GLY A 1 97 ? 6.853 4.364 2.410 1.00 93.00 97 GLY A C 1
ATOM 773 O O . GLY A 1 97 ? 7.452 4.478 1.343 1.00 93.00 97 GLY A O 1
ATOM 774 N N . ASN A 1 98 ? 7.476 3.986 3.518 1.00 95.94 98 ASN A N 1
ATOM 775 C CA . ASN A 1 98 ? 8.841 3.470 3.626 1.00 95.94 98 ASN A CA 1
ATOM 776 C C . ASN A 1 98 ? 8.952 2.678 4.942 1.00 95.94 98 ASN A C 1
ATOM 778 O O . ASN A 1 98 ? 7.955 2.525 5.653 1.00 95.94 98 ASN A O 1
ATOM 782 N N . LEU A 1 99 ? 10.137 2.178 5.301 1.00 98.00 99 LEU A N 1
ATOM 783 C CA . LEU A 1 99 ? 10.309 1.397 6.530 1.00 98.00 99 LEU A CA 1
ATOM 784 C C . LEU A 1 99 ? 9.917 2.169 7.804 1.00 98.00 99 LEU A C 1
ATOM 786 O O . LEU A 1 99 ? 9.271 1.600 8.683 1.00 98.00 99 LEU A O 1
ATOM 790 N N . GLN A 1 100 ? 10.295 3.444 7.916 1.00 97.31 100 GLN A N 1
ATOM 791 C CA . GLN A 1 100 ? 10.006 4.256 9.101 1.00 97.31 100 GLN A CA 1
ATOM 792 C C . GLN A 1 100 ? 8.517 4.620 9.183 1.00 97.31 100 GLN A C 1
ATOM 794 O O . GLN A 1 100 ? 7.880 4.356 10.201 1.00 97.31 100 GLN A O 1
ATOM 799 N N . ASP A 1 101 ? 7.941 5.109 8.086 1.00 95.62 101 ASP A N 1
ATOM 800 C CA . ASP A 1 101 ? 6.517 5.414 7.949 1.00 95.62 101 ASP A CA 1
ATOM 801 C C . ASP A 1 101 ? 5.672 4.154 8.229 1.00 95.62 101 ASP A C 1
ATOM 803 O O . ASP A 1 101 ? 4.634 4.227 8.881 1.00 95.62 101 ASP A O 1
ATOM 807 N N . SER A 1 102 ? 6.131 2.969 7.801 1.00 98.19 102 SER A N 1
ATOM 808 C CA . SER A 1 102 ? 5.463 1.687 8.079 1.00 98.19 102 SER A CA 1
ATOM 809 C C . SER A 1 102 ? 5.497 1.320 9.569 1.00 98.19 102 SER A C 1
ATOM 811 O O . SER A 1 102 ? 4.508 0.807 10.095 1.00 98.19 102 SER A O 1
ATOM 813 N N . LYS A 1 103 ? 6.606 1.594 10.276 1.00 98.69 103 LYS A N 1
ATOM 814 C CA . LYS A 1 103 ? 6.700 1.408 11.738 1.00 98.69 103 LYS A CA 1
ATOM 815 C C . LYS A 1 103 ? 5.739 2.347 12.471 1.00 98.69 103 LYS A C 1
ATOM 817 O O . LYS A 1 103 ? 5.055 1.913 13.396 1.00 98.69 103 LYS A O 1
ATOM 822 N N . GLU A 1 104 ? 5.649 3.601 12.040 1.00 98.19 104 GLU A N 1
ATOM 823 C CA . GLU A 1 104 ? 4.736 4.599 12.613 1.00 98.19 104 GLU A CA 1
ATOM 824 C C . GLU A 1 104 ? 3.265 4.250 12.350 1.00 98.19 104 GLU A C 1
ATOM 826 O O . GLU A 1 104 ? 2.449 4.270 13.275 1.00 98.19 104 GLU A O 1
ATOM 831 N N . ALA A 1 105 ? 2.935 3.847 11.120 1.00 98.00 105 ALA A N 1
ATOM 832 C CA . ALA A 1 105 ? 1.601 3.388 10.746 1.00 98.00 105 ALA A CA 1
ATOM 833 C C . ALA A 1 105 ? 1.178 2.161 11.563 1.00 98.00 105 ALA A C 1
ATOM 835 O O . ALA A 1 105 ? 0.057 2.112 12.068 1.00 98.00 105 ALA A O 1
ATOM 836 N N . LEU A 1 106 ? 2.079 1.191 11.744 1.00 98.56 106 LEU A N 1
ATOM 837 C CA . LEU A 1 106 ? 1.840 0.022 12.587 1.00 98.56 106 LEU A CA 1
ATOM 838 C C . LEU A 1 106 ? 1.634 0.406 14.057 1.00 98.56 106 LEU A C 1
ATOM 840 O O . LEU A 1 106 ? 0.699 -0.092 14.684 1.00 98.56 106 LEU A O 1
ATOM 844 N N . HIS A 1 107 ? 2.476 1.285 14.605 1.00 98.50 107 HIS A N 1
ATOM 845 C CA . HIS A 1 107 ? 2.341 1.728 15.990 1.00 98.50 107 HIS A CA 1
ATOM 846 C C . HIS A 1 107 ? 0.979 2.389 16.227 1.00 98.50 107 HIS A C 1
ATOM 848 O O . HIS A 1 107 ? 0.283 2.047 17.182 1.00 98.50 107 HIS A O 1
ATOM 854 N N . LEU A 1 108 ? 0.546 3.263 15.311 1.00 97.94 108 LEU A N 1
ATOM 855 C CA . LEU A 1 108 ? -0.787 3.855 15.368 1.00 97.94 108 LEU A CA 1
ATOM 856 C C . LEU A 1 108 ? -1.879 2.788 15.208 1.00 97.94 108 LEU A C 1
ATOM 858 O O . LEU A 1 108 ? -2.858 2.796 15.955 1.00 97.94 108 LEU A O 1
ATOM 862 N N . ALA A 1 109 ? -1.697 1.826 14.301 1.00 98.25 109 ALA A N 1
ATOM 863 C CA . ALA A 1 109 ? -2.656 0.749 14.089 1.00 98.25 109 ALA A CA 1
ATOM 864 C C . ALA A 1 109 ? -2.855 -0.137 15.329 1.00 98.25 109 ALA A C 1
ATOM 866 O O . ALA A 1 109 ? -3.958 -0.625 15.576 1.00 98.25 109 ALA A O 1
ATOM 867 N N . GLN A 1 110 ? -1.822 -0.325 16.149 1.00 98.25 110 GLN A N 1
ATOM 868 C CA . GLN A 1 110 ? -1.910 -1.087 17.398 1.00 98.25 110 GLN A CA 1
ATOM 869 C C . GLN A 1 110 ? -2.766 -0.399 18.473 1.00 98.25 110 GLN A C 1
ATOM 871 O O . GLN A 1 110 ? -3.241 -1.075 19.380 1.00 98.25 110 GLN A O 1
ATOM 876 N N . THR A 1 111 ? -3.019 0.910 18.364 1.00 98.00 111 THR A N 1
ATOM 877 C CA . THR A 1 111 ? -3.799 1.660 19.367 1.00 98.00 111 THR A CA 1
ATOM 878 C C . THR A 1 111 ? -5.312 1.442 19.278 1.00 98.00 111 THR A C 1
ATOM 880 O O . THR A 1 111 ? -6.034 1.791 20.210 1.00 98.00 111 THR A O 1
ATOM 883 N N . ASN A 1 112 ? -5.815 0.893 18.166 1.00 97.31 112 ASN A N 1
ATOM 884 C CA . ASN A 1 112 ? -7.248 0.733 17.930 1.00 97.31 112 ASN A CA 1
ATOM 885 C C . ASN A 1 112 ? -7.542 -0.499 17.064 1.00 97.31 112 ASN A C 1
ATOM 887 O O . ASN A 1 112 ? -6.926 -0.691 16.017 1.00 97.31 112 ASN A O 1
ATOM 891 N N . ASP A 1 113 ? -8.521 -1.317 17.447 1.00 97.56 113 ASP A N 1
ATOM 892 C CA . ASP A 1 113 ? -8.901 -2.543 16.727 1.00 97.56 113 ASP A CA 1
ATOM 893 C C . ASP A 1 113 ? -9.443 -2.302 15.313 1.00 97.56 113 ASP A C 1
ATOM 895 O O . ASP A 1 113 ? -9.350 -3.181 14.456 1.00 97.56 113 ASP A O 1
ATOM 899 N N . MET A 1 114 ? -9.967 -1.106 15.035 1.00 97.25 114 MET A N 1
ATOM 900 C CA . MET A 1 114 ? -10.405 -0.721 13.692 1.00 97.25 114 MET A CA 1
ATOM 901 C C . MET A 1 114 ? -9.230 -0.414 12.757 1.00 97.25 114 MET A C 1
ATOM 903 O O . MET A 1 114 ? -9.434 -0.308 11.546 1.00 97.25 114 MET A O 1
ATOM 907 N N . PHE A 1 115 ? -8.023 -0.224 13.292 1.00 98.19 115 PHE A N 1
ATOM 908 C CA . PHE A 1 115 ? -6.871 0.204 12.513 1.00 98.19 115 PHE A CA 1
ATOM 909 C C . PHE A 1 115 ? -5.989 -0.974 12.115 1.00 98.19 115 PHE A C 1
ATOM 911 O O . PHE A 1 115 ? -5.672 -1.866 12.908 1.00 98.19 115 PHE A O 1
ATOM 918 N N . PHE A 1 116 ? -5.571 -0.913 10.862 1.00 98.62 116 PHE A N 1
ATOM 919 C CA . PHE A 1 116 ? -4.646 -1.809 10.194 1.00 98.62 116 PHE A CA 1
ATOM 920 C C . PHE A 1 116 ? -3.605 -0.951 9.483 1.00 98.62 116 PHE A C 1
ATOM 922 O O . PHE A 1 116 ? -3.798 0.254 9.333 1.00 98.62 116 PHE A O 1
ATOM 929 N N . SER A 1 117 ? -2.514 -1.548 9.031 1.00 98.44 117 SER A N 1
ATOM 930 C CA . SER A 1 117 ? -1.476 -0.836 8.296 1.00 98.44 117 SER A CA 1
ATOM 931 C C . SER A 1 117 ? -0.977 -1.621 7.092 1.00 98.44 117 SER A C 1
ATOM 933 O O . SER A 1 117 ? -1.235 -2.821 6.935 1.00 98.44 117 SER A O 1
ATOM 935 N N . THR A 1 118 ? -0.258 -0.918 6.226 1.00 98.44 118 THR A N 1
ATOM 936 C CA . THR A 1 118 ? 0.519 -1.511 5.141 1.00 98.44 118 THR A CA 1
ATOM 937 C C . THR A 1 118 ? 2.011 -1.445 5.466 1.00 98.44 118 THR A C 1
ATOM 939 O O . THR A 1 118 ? 2.444 -0.630 6.284 1.00 98.44 118 THR A O 1
ATOM 942 N N . VAL A 1 119 ? 2.799 -2.318 4.840 1.00 98.75 119 VAL A N 1
ATOM 943 C CA . VAL A 1 119 ? 4.266 -2.269 4.900 1.00 98.75 119 VAL A CA 1
ATOM 944 C C . VAL A 1 119 ? 4.817 -2.286 3.484 1.00 98.75 119 VAL A C 1
ATOM 946 O O . VAL A 1 119 ? 4.506 -3.188 2.708 1.00 98.75 119 VAL A O 1
ATOM 949 N N . GLY A 1 120 ? 5.653 -1.312 3.142 1.00 97.88 120 GLY A N 1
ATOM 950 C CA . GLY A 1 120 ? 6.241 -1.220 1.812 1.00 97.88 120 GLY A CA 1
ATOM 951 C C . GLY A 1 120 ? 7.107 0.017 1.631 1.00 97.88 120 GLY A C 1
ATOM 952 O O . GLY A 1 120 ? 7.354 0.780 2.565 1.00 97.88 120 GLY A O 1
ATOM 953 N N . CYS A 1 121 ? 7.580 0.194 0.405 1.00 97.38 121 CYS A N 1
ATOM 954 C CA . CYS A 1 121 ? 8.383 1.323 -0.022 1.00 97.38 121 CYS A CA 1
ATOM 955 C C . CYS A 1 121 ? 7.765 1.949 -1.278 1.00 97.38 121 CYS A C 1
ATOM 957 O O . CYS A 1 121 ? 7.717 1.340 -2.355 1.00 97.38 121 CYS A O 1
ATOM 959 N N . HIS A 1 122 ? 7.302 3.184 -1.114 1.00 95.56 122 HIS A N 1
ATOM 960 C CA . HIS A 1 122 ? 6.668 4.000 -2.137 1.00 95.56 122 HIS A CA 1
ATOM 961 C C . HIS A 1 122 ? 7.662 4.301 -3.267 1.00 95.56 122 HIS A C 1
ATOM 963 O O . HIS A 1 122 ? 8.847 4.493 -2.985 1.00 95.56 122 HIS A O 1
ATOM 969 N N . PRO A 1 123 ? 7.220 4.437 -4.536 1.00 92.44 123 PRO A N 1
ATOM 970 C CA . PRO A 1 123 ? 8.108 4.743 -5.665 1.00 92.44 123 PRO A CA 1
ATOM 971 C C . PRO A 1 123 ? 9.060 5.914 -5.403 1.00 92.44 123 PRO A C 1
ATOM 973 O O . PRO A 1 123 ? 10.216 5.900 -5.798 1.00 92.44 123 PRO A O 1
ATOM 976 N N . THR A 1 124 ? 8.606 6.938 -4.688 1.00 89.88 124 THR A N 1
ATOM 977 C CA . THR A 1 124 ? 9.399 8.147 -4.399 1.00 89.88 124 THR A CA 1
ATOM 978 C C . THR A 1 124 ? 10.416 7.974 -3.267 1.00 89.88 124 THR A C 1
ATOM 980 O O . THR A 1 124 ? 11.118 8.926 -2.937 1.00 89.88 124 THR A O 1
ATOM 983 N N . ARG A 1 125 ? 10.459 6.789 -2.654 1.00 91.81 125 ARG A N 1
ATOM 984 C CA . ARG A 1 125 ? 11.317 6.403 -1.527 1.00 91.81 125 ARG A CA 1
ATOM 985 C C . ARG A 1 125 ? 12.240 5.243 -1.855 1.00 91.81 125 ARG A C 1
ATOM 987 O O . ARG A 1 125 ? 13.009 4.821 -0.999 1.00 91.81 125 ARG A O 1
ATOM 994 N N . CYS A 1 126 ? 12.171 4.698 -3.069 1.00 93.12 126 CYS A N 1
ATOM 995 C CA . CYS A 1 126 ? 12.949 3.517 -3.424 1.00 93.12 126 CYS A CA 1
ATOM 996 C C . CYS A 1 126 ? 14.471 3.761 -3.424 1.00 93.12 126 CYS A C 1
ATOM 998 O O . CYS A 1 126 ? 15.236 2.804 -3.415 1.00 93.12 126 CYS A O 1
ATOM 1000 N N . ASP A 1 127 ? 14.928 5.014 -3.367 1.00 92.81 127 ASP A N 1
ATOM 1001 C CA . ASP A 1 127 ? 16.329 5.356 -3.105 1.00 92.81 127 ASP A CA 1
ATOM 1002 C C . ASP A 1 127 ? 16.797 4.929 -1.697 1.00 92.81 127 ASP A C 1
ATOM 1004 O O . ASP A 1 127 ? 17.992 4.747 -1.473 1.00 92.81 127 ASP A O 1
ATOM 1008 N N . GLU A 1 128 ? 15.879 4.703 -0.750 1.00 95.12 128 GLU A N 1
ATOM 1009 C CA . GLU A 1 128 ? 16.204 4.167 0.576 1.00 95.12 128 GLU A CA 1
ATOM 1010 C C . GLU A 1 128 ? 16.782 2.747 0.529 1.00 95.12 128 GLU A C 1
ATOM 1012 O O . GLU A 1 128 ? 17.599 2.418 1.387 1.00 95.12 128 GLU A O 1
ATOM 1017 N N . PHE A 1 129 ? 16.443 1.937 -0.482 1.00 97.12 129 PHE A N 1
ATOM 1018 C CA . PHE A 1 129 ? 17.085 0.631 -0.673 1.00 97.12 129 PHE A CA 1
ATOM 1019 C C . PHE A 1 129 ? 18.587 0.787 -0.918 1.00 97.12 129 PHE A C 1
ATOM 1021 O O . PHE A 1 129 ? 19.391 0.069 -0.337 1.00 97.12 129 PHE A O 1
ATOM 1028 N N . GLU A 1 130 ? 18.985 1.741 -1.762 1.00 94.75 130 GLU A N 1
ATOM 1029 C CA . GLU A 1 130 ? 20.399 1.972 -2.086 1.00 94.75 130 GLU A CA 1
ATOM 1030 C C . GLU A 1 130 ? 21.158 2.592 -0.912 1.00 94.75 130 GLU A C 1
ATOM 1032 O O . GLU A 1 130 ? 22.345 2.330 -0.737 1.00 94.75 130 GLU A O 1
ATOM 1037 N N . LYS A 1 131 ? 20.466 3.371 -0.075 1.00 95.19 131 LYS A N 1
ATOM 1038 C CA . LYS A 1 131 ? 21.043 4.007 1.117 1.00 95.19 131 LYS A CA 1
ATOM 1039 C C . LYS A 1 131 ? 21.262 3.048 2.291 1.00 95.19 131 LYS A C 1
ATOM 1041 O O . LYS A 1 131 ? 22.138 3.323 3.104 1.00 95.19 131 LYS A O 1
ATOM 1046 N N . ASN A 1 132 ? 20.482 1.970 2.403 1.00 91.69 132 ASN A N 1
ATOM 1047 C CA . ASN A 1 132 ? 20.430 1.116 3.602 1.00 91.69 132 ASN A CA 1
ATOM 1048 C C . ASN A 1 132 ? 20.787 -0.359 3.343 1.00 91.69 132 ASN A C 1
ATOM 1050 O O . ASN A 1 132 ? 20.393 -1.214 4.129 1.00 91.69 132 ASN A O 1
ATOM 1054 N N . ASP A 1 133 ? 21.528 -0.645 2.267 1.00 97.50 133 ASP A N 1
ATOM 1055 C CA . ASP A 1 133 ? 21.701 -1.989 1.696 1.00 97.50 133 ASP A CA 1
ATOM 1056 C C . ASP A 1 133 ? 20.361 -2.594 1.203 1.00 97.50 133 ASP A C 1
ATOM 1058 O O . ASP A 1 133 ? 19.433 -2.812 1.989 1.00 97.50 133 ASP A O 1
ATOM 1062 N N . PRO A 1 134 ? 20.216 -2.891 -0.103 1.00 98.00 134 PRO A N 1
ATOM 1063 C CA . PRO A 1 134 ? 18.928 -3.317 -0.639 1.00 98.00 134 PRO A CA 1
ATOM 1064 C C . PRO A 1 134 ? 18.369 -4.621 -0.060 1.00 98.00 134 PRO A C 1
ATOM 1066 O O . PRO A 1 134 ? 17.150 -4.799 -0.054 1.00 98.00 134 PRO A O 1
ATOM 1069 N N . ASP A 1 135 ? 19.226 -5.551 0.362 1.00 98.06 135 ASP A N 1
ATOM 1070 C CA . ASP A 1 135 ? 18.796 -6.845 0.897 1.00 98.06 135 ASP A CA 1
ATOM 1071 C C . ASP A 1 135 ? 18.451 -6.729 2.380 1.00 98.06 135 ASP A C 1
ATOM 1073 O O . ASP A 1 135 ? 17.472 -7.324 2.839 1.00 98.06 135 ASP A O 1
ATOM 1077 N N . LEU A 1 136 ? 19.214 -5.928 3.127 1.00 98.31 136 LEU A N 1
ATOM 1078 C CA . LEU A 1 136 ? 18.904 -5.602 4.512 1.00 98.31 136 LEU A CA 1
ATOM 1079 C C . LEU A 1 136 ? 17.580 -4.841 4.611 1.00 98.31 136 LEU A C 1
ATOM 1081 O O . LEU A 1 136 ? 16.699 -5.265 5.357 1.00 98.31 136 LEU A O 1
ATOM 1085 N N . TYR A 1 137 ? 17.402 -3.782 3.819 1.00 98.56 137 TYR A N 1
ATOM 1086 C CA . TYR A 1 137 ? 16.184 -2.969 3.841 1.00 98.56 137 TYR A CA 1
ATOM 1087 C C . TYR A 1 137 ? 14.935 -3.795 3.491 1.00 98.56 137 TYR A C 1
ATOM 1089 O O . TYR A 1 137 ? 13.907 -3.705 4.168 1.00 98.56 137 TYR A O 1
ATOM 1097 N N . LEU A 1 138 ? 15.028 -4.672 2.481 1.00 98.62 138 LEU A N 1
ATOM 1098 C CA . LEU A 1 138 ? 13.941 -5.595 2.144 1.00 98.62 138 LEU A CA 1
ATOM 1099 C C . LEU A 1 138 ? 13.637 -6.559 3.300 1.00 98.62 138 LEU A C 1
ATOM 1101 O O . LEU A 1 138 ? 12.472 -6.793 3.621 1.00 98.62 138 LEU A O 1
ATOM 1105 N N . ARG A 1 139 ? 14.674 -7.102 3.948 1.00 98.69 139 ARG A N 1
ATOM 1106 C CA . ARG A 1 139 ? 14.523 -8.009 5.093 1.00 98.69 139 ARG A CA 1
ATOM 1107 C C . ARG A 1 139 ? 13.867 -7.320 6.284 1.00 98.69 139 ARG A C 1
ATOM 1109 O O . ARG A 1 139 ? 13.061 -7.940 6.969 1.00 98.69 139 ARG A O 1
ATOM 1116 N N . GLU A 1 140 ? 14.175 -6.052 6.537 1.00 98.75 140 GLU A N 1
ATOM 1117 C CA . GLU A 1 140 ? 13.530 -5.283 7.603 1.00 98.75 140 GLU A CA 1
ATOM 1118 C C . GLU A 1 140 ? 12.040 -5.052 7.327 1.00 98.75 140 GLU A C 1
ATOM 1120 O O . GLU A 1 140 ? 11.226 -5.227 8.237 1.00 98.75 140 GLU A O 1
ATOM 1125 N N . LEU A 1 141 ? 11.665 -4.741 6.080 1.00 98.75 141 LEU A N 1
ATOM 1126 C CA . LEU A 1 141 ? 10.258 -4.670 5.665 1.00 98.75 141 LEU A CA 1
ATOM 1127 C C . LEU A 1 141 ? 9.556 -6.025 5.839 1.00 98.75 141 LEU A C 1
ATOM 1129 O O . LEU A 1 141 ? 8.465 -6.089 6.407 1.00 98.75 141 LEU A O 1
ATOM 1133 N N . LEU A 1 142 ? 10.195 -7.114 5.404 1.00 98.75 142 LEU A N 1
ATOM 1134 C CA . LEU A 1 142 ? 9.661 -8.467 5.549 1.00 98.75 142 LEU A CA 1
ATOM 1135 C C . LEU A 1 142 ? 9.431 -8.830 7.020 1.00 98.75 142 LEU A C 1
ATOM 1137 O O . LEU A 1 142 ? 8.342 -9.269 7.382 1.00 98.75 142 LEU A O 1
ATOM 1141 N N . ASN A 1 143 ? 10.430 -8.600 7.873 1.00 98.69 143 ASN A N 1
ATOM 1142 C CA . ASN A 1 143 ? 10.339 -8.859 9.307 1.00 98.69 143 ASN A CA 1
ATOM 1143 C C . ASN A 1 143 ? 9.216 -8.040 9.950 1.00 98.69 143 ASN A C 1
ATOM 1145 O O . ASN A 1 143 ? 8.494 -8.550 10.806 1.00 98.69 143 ASN A O 1
ATOM 1149 N N . LEU A 1 144 ? 9.050 -6.777 9.545 1.00 98.69 144 LEU A N 1
ATOM 1150 C CA . LEU A 1 144 ? 7.976 -5.929 10.051 1.00 98.69 144 LEU A CA 1
ATOM 1151 C C . LEU A 1 144 ? 6.598 -6.499 9.688 1.00 98.69 144 LEU A C 1
ATOM 1153 O O . LEU A 1 144 ? 5.720 -6.532 10.549 1.00 98.69 144 LEU A O 1
ATOM 1157 N N . ALA A 1 145 ? 6.417 -6.984 8.458 1.00 98.44 145 ALA A N 1
ATOM 1158 C CA . ALA A 1 145 ? 5.165 -7.596 8.020 1.00 98.44 145 ALA A CA 1
ATOM 1159 C C . ALA A 1 145 ? 4.891 -8.943 8.718 1.00 98.44 145 ALA A C 1
ATOM 1161 O O . ALA A 1 145 ? 3.821 -9.132 9.299 1.00 98.44 145 ALA A O 1
ATOM 1162 N N . GLU A 1 146 ? 5.863 -9.859 8.721 1.00 98.06 146 GLU A N 1
ATOM 1163 C CA . GLU A 1 146 ? 5.713 -11.214 9.273 1.00 98.06 146 GLU A CA 1
ATOM 1164 C C . GLU A 1 146 ? 5.486 -11.225 10.789 1.00 98.06 146 GLU A C 1
ATOM 1166 O O . GLU A 1 146 ? 4.668 -12.001 11.287 1.00 98.06 146 GLU A O 1
ATOM 1171 N N . ASN A 1 147 ? 6.155 -10.338 11.530 1.00 98.44 147 ASN A N 1
ATOM 1172 C CA . ASN A 1 147 ? 6.040 -10.285 12.991 1.00 98.44 147 ASN A CA 1
ATOM 1173 C C . ASN A 1 147 ? 4.760 -9.591 13.478 1.00 98.44 147 ASN A C 1
ATOM 1175 O O . ASN A 1 147 ? 4.469 -9.617 14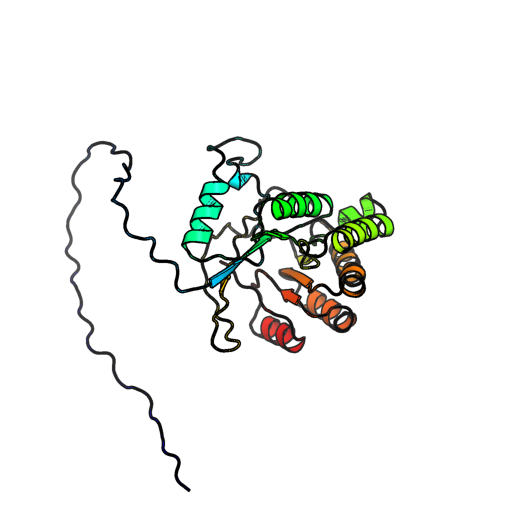.671 1.00 98.44 147 ASN A O 1
ATOM 1179 N N . ASN A 1 148 ? 3.995 -8.961 12.581 1.00 98.31 148 ASN A N 1
ATOM 1180 C CA . ASN A 1 148 ? 2.818 -8.163 12.933 1.00 98.31 148 ASN A CA 1
ATOM 1181 C C . ASN A 1 148 ? 1.568 -8.595 12.154 1.00 98.31 148 ASN A C 1
ATOM 1183 O O . ASN A 1 148 ? 0.686 -7.779 11.846 1.00 98.31 148 ASN A O 1
ATOM 1187 N N . LYS A 1 149 ? 1.474 -9.902 11.867 1.00 91.62 149 LYS A N 1
ATOM 1188 C CA . LYS A 1 149 ? 0.274 -10.531 11.301 1.00 91.62 149 LYS A CA 1
ATOM 1189 C C . LYS A 1 149 ? -0.945 -10.176 12.153 1.00 91.62 149 LYS A C 1
ATOM 1191 O O . LYS A 1 149 ? -0.933 -10.308 13.372 1.00 91.62 149 LYS A O 1
ATOM 1196 N N . GLY A 1 150 ? -1.995 -9.691 11.498 1.00 93.44 150 GLY A N 1
ATOM 1197 C CA . GLY A 1 150 ? -3.225 -9.215 12.139 1.00 93.44 150 GLY A CA 1
ATOM 1198 C C . GLY A 1 150 ? -3.363 -7.692 12.165 1.00 93.44 150 GLY A C 1
ATOM 1199 O O . GLY A 1 150 ? -4.490 -7.205 12.116 1.00 93.44 150 GLY A O 1
ATOM 1200 N N . LYS A 1 151 ? -2.253 -6.939 12.160 1.00 98.00 151 LYS A N 1
ATOM 1201 C CA . LYS A 1 151 ? -2.269 -5.477 11.970 1.00 98.00 151 LYS A CA 1
ATOM 1202 C C . LYS A 1 151 ? -1.750 -5.067 10.601 1.00 98.00 151 LYS A C 1
ATOM 1204 O O . LYS A 1 151 ? -2.376 -4.224 9.965 1.00 98.00 151 LYS A O 1
ATOM 1209 N N . VAL A 1 152 ? -0.683 -5.702 10.122 1.00 98.44 152 VAL A N 1
ATOM 1210 C CA . VAL A 1 152 ? -0.219 -5.531 8.741 1.00 98.44 152 VAL A CA 1
ATOM 1211 C C . VAL A 1 152 ? -1.074 -6.401 7.824 1.00 98.44 152 VAL A C 1
ATOM 1213 O O . VAL A 1 152 ? -1.127 -7.619 8.001 1.00 98.44 152 VAL A O 1
ATOM 1216 N N . VAL A 1 153 ? -1.771 -5.779 6.870 1.00 98.06 153 VAL A N 1
ATOM 1217 C CA . VAL A 1 153 ? -2.760 -6.466 6.010 1.00 98.06 153 VAL A CA 1
ATOM 1218 C C . VAL A 1 153 ? -2.471 -6.364 4.514 1.00 98.06 153 VAL A C 1
ATOM 1220 O O . VAL A 1 153 ? -3.148 -7.025 3.730 1.00 98.06 153 VAL A O 1
ATOM 1223 N N . ALA A 1 154 ? -1.481 -5.567 4.107 1.00 98.06 154 ALA A N 1
ATOM 1224 C CA . ALA A 1 154 ? -1.070 -5.455 2.712 1.00 98.06 154 ALA A CA 1
ATOM 1225 C C . ALA A 1 154 ? 0.408 -5.067 2.570 1.00 98.06 154 ALA A C 1
ATOM 1227 O O . ALA A 1 154 ? 0.962 -4.363 3.420 1.00 98.06 154 ALA A O 1
ATOM 1228 N N . ILE A 1 155 ? 1.013 -5.482 1.454 1.00 98.69 155 ILE A N 1
ATOM 1229 C CA . ILE A 1 155 ? 2.329 -5.008 1.014 1.00 98.69 155 ILE A CA 1
ATOM 1230 C C . ILE A 1 155 ? 2.154 -3.761 0.150 1.00 98.69 155 ILE A C 1
ATOM 1232 O O . ILE A 1 155 ? 1.542 -3.818 -0.914 1.00 98.69 155 ILE A O 1
ATOM 1236 N N . GLY A 1 156 ? 2.687 -2.633 0.599 1.00 93.88 156 GLY A N 1
ATOM 1237 C CA . GLY A 1 156 ? 2.575 -1.333 -0.054 1.00 93.88 156 GLY A CA 1
ATOM 1238 C C . GLY A 1 156 ? 2.577 -0.185 0.958 1.00 93.88 156 GLY A C 1
ATOM 1239 O O . GLY A 1 156 ? 2.705 -0.418 2.154 1.00 93.88 156 GLY A O 1
ATOM 1240 N N . GLU A 1 157 ? 2.441 1.070 0.553 1.00 95.56 157 GLU A N 1
ATOM 1241 C CA . GLU A 1 157 ? 2.239 1.550 -0.819 1.00 95.56 157 GLU A CA 1
ATOM 1242 C C . GLU A 1 157 ? 3.502 1.323 -1.662 1.00 95.56 157 GLU A C 1
ATOM 1244 O O . GLU A 1 157 ? 4.573 1.811 -1.321 1.00 95.56 157 GLU A O 1
ATOM 1249 N N . CYS A 1 158 ? 3.397 0.558 -2.752 1.00 95.19 158 CYS A N 1
ATOM 1250 C CA . CYS A 1 158 ? 4.504 0.290 -3.680 1.00 95.19 158 CYS A CA 1
ATOM 1251 C C . CYS A 1 158 ? 4.005 0.345 -5.126 1.00 95.19 158 CYS A C 1
ATOM 1253 O O . CYS A 1 158 ? 2.809 0.221 -5.368 1.00 95.19 158 CYS A O 1
ATOM 1255 N N . GLY A 1 159 ? 4.883 0.563 -6.102 1.00 94.62 159 GLY A N 1
ATOM 1256 C CA . GLY A 1 159 ? 4.476 0.705 -7.500 1.00 94.62 159 GLY A CA 1
ATOM 1257 C C . GLY A 1 159 ? 5.319 1.726 -8.242 1.00 94.62 159 GLY A C 1
ATOM 1258 O O . GLY A 1 159 ? 6.486 1.916 -7.909 1.00 94.62 159 GLY A O 1
ATOM 1259 N N . LEU A 1 160 ? 4.727 2.393 -9.232 1.00 91.62 160 LEU A N 1
ATOM 1260 C CA . LEU A 1 160 ? 5.413 3.357 -10.091 1.00 91.62 160 LEU A CA 1
ATOM 1261 C C . LEU A 1 160 ? 4.660 4.680 -10.140 1.00 91.62 160 LEU A C 1
ATOM 1263 O O . LEU A 1 160 ? 3.433 4.729 -10.234 1.00 91.62 160 LEU A O 1
ATOM 1267 N N . GLY A 1 161 ? 5.394 5.786 -10.120 1.00 83.19 161 GLY A N 1
ATOM 1268 C CA . GLY A 1 161 ? 4.757 7.091 -10.157 1.00 83.19 161 GLY A CA 1
ATOM 1269 C C . GLY A 1 161 ? 5.741 8.223 -10.355 1.00 83.19 161 GLY A C 1
ATOM 1270 O O . GLY A 1 161 ? 6.746 8.338 -9.653 1.00 83.19 161 GLY A O 1
ATOM 1271 N N . LYS A 1 162 ? 5.415 9.128 -11.281 1.00 63.75 162 LYS A N 1
ATOM 1272 C CA . LYS A 1 162 ? 6.035 10.455 -11.276 1.00 63.75 162 LYS A CA 1
ATOM 1273 C C . LYS A 1 162 ? 5.376 11.279 -10.173 1.00 63.75 162 LYS A C 1
ATOM 1275 O O . LYS A 1 162 ? 4.151 11.396 -10.157 1.00 63.75 162 LYS A O 1
ATOM 1280 N N . CYS A 1 163 ? 6.177 11.887 -9.296 1.00 52.50 163 CYS A N 1
ATOM 1281 C CA . CYS A 1 163 ? 5.705 12.974 -8.442 1.00 52.50 163 CYS A CA 1
ATOM 1282 C C . CYS A 1 163 ? 5.187 14.090 -9.346 1.00 52.50 163 CYS A C 1
ATOM 1284 O O . CYS A 1 163 ? 5.971 14.818 -9.954 1.00 52.50 163 CYS A O 1
ATOM 1286 N N . GLN A 1 164 ? 3.871 14.213 -9.455 1.00 45.25 164 GLN A N 1
ATOM 1287 C CA . GLN A 1 164 ? 3.263 15.451 -9.899 1.00 45.25 164 GLN A CA 1
ATOM 1288 C C . GLN A 1 164 ? 2.559 16.082 -8.705 1.00 45.25 164 GLN A C 1
ATOM 1290 O O . GLN A 1 164 ? 1.933 15.354 -7.932 1.00 45.25 164 GLN A O 1
ATOM 1295 N N . PRO A 1 165 ? 2.646 17.412 -8.551 1.00 44.16 165 PRO A N 1
ATOM 1296 C CA . PRO A 1 165 ? 1.795 18.131 -7.622 1.00 44.16 165 PRO A CA 1
ATOM 1297 C C . PRO A 1 165 ? 0.327 17.873 -7.999 1.00 44.16 165 PRO A C 1
ATOM 1299 O O . PRO A 1 165 ? -0.187 18.453 -8.951 1.00 44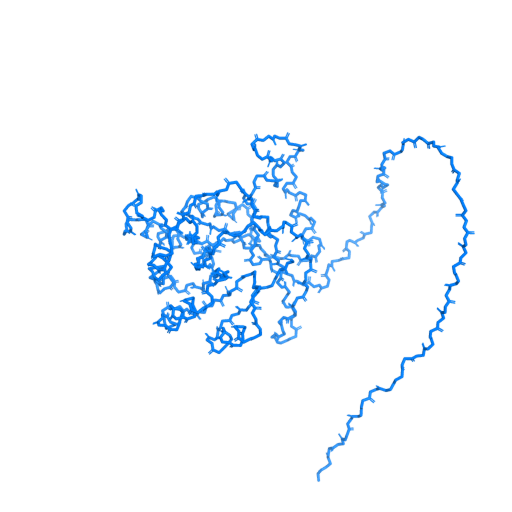.16 165 PRO A O 1
ATOM 1302 N N . SER A 1 166 ? -0.344 16.967 -7.287 1.00 41.28 166 SER A N 1
ATOM 1303 C CA . SER A 1 166 ? -1.782 16.730 -7.428 1.00 41.28 166 SER A CA 1
ATOM 1304 C C . SER A 1 166 ? -2.506 17.580 -6.389 1.00 41.28 166 SER A C 1
ATOM 1306 O O . SER A 1 166 ? -2.245 17.374 -5.205 1.00 41.28 166 SER A O 1
ATOM 1308 N N . PRO A 1 167 ? -3.388 18.522 -6.771 1.00 37.97 167 PRO A N 1
ATOM 1309 C CA . PRO A 1 167 ? -4.083 19.374 -5.807 1.00 37.97 167 PRO A CA 1
ATOM 1310 C C . PRO A 1 167 ? -4.770 18.526 -4.730 1.00 37.97 167 PRO A C 1
ATOM 1312 O O . PRO A 1 167 ? -5.420 17.537 -5.066 1.00 37.97 167 PRO A O 1
ATOM 1315 N N . VAL A 1 168 ? -4.646 18.922 -3.456 1.00 37.09 168 VAL A N 1
ATOM 1316 C CA . VAL A 1 168 ? -5.400 18.298 -2.358 1.00 37.09 168 VAL A CA 1
ATOM 1317 C C . VAL A 1 168 ? -6.882 18.432 -2.689 1.00 37.09 168 VAL A C 1
ATOM 1319 O O . VAL A 1 168 ? -7.427 19.537 -2.704 1.00 37.09 168 VAL A O 1
ATOM 1322 N N . ARG A 1 169 ? -7.533 17.313 -2.989 1.00 37.12 169 ARG A N 1
ATOM 1323 C CA . ARG A 1 169 ? -8.976 17.251 -3.180 1.00 37.12 169 ARG A CA 1
ATOM 1324 C C . ARG A 1 169 ? -9.533 16.207 -2.237 1.00 37.12 169 ARG A C 1
ATOM 1326 O O . ARG A 1 169 ? -9.331 15.013 -2.405 1.00 37.12 169 ARG A O 1
ATOM 1333 N N . VAL A 1 170 ? -10.251 16.684 -1.228 1.00 35.12 170 VAL A N 1
ATOM 1334 C CA . VAL A 1 170 ? -11.155 15.835 -0.458 1.00 35.12 170 VAL A CA 1
ATOM 1335 C C . VAL A 1 170 ? -12.435 15.737 -1.275 1.00 35.12 170 VAL A C 1
ATOM 1337 O O . VAL A 1 170 ? -13.328 16.571 -1.133 1.00 35.12 170 VAL A O 1
ATOM 1340 N N . THR A 1 171 ? -12.521 14.750 -2.164 1.00 32.03 171 THR A N 1
ATOM 1341 C CA . THR A 1 171 ? -13.794 14.420 -2.812 1.00 32.03 171 THR A CA 1
ATOM 1342 C C . THR A 1 171 ? -14.248 13.044 -2.348 1.00 32.03 171 THR A C 1
ATOM 1344 O O . THR A 1 171 ? -13.583 12.030 -2.535 1.00 32.03 171 THR A O 1
ATOM 1347 N N . LEU A 1 172 ? -15.415 13.004 -1.713 1.00 33.97 172 LEU A N 1
ATOM 1348 C CA . LEU A 1 172 ? -16.076 11.764 -1.341 1.00 33.97 172 LEU A CA 1
ATOM 1349 C C . LEU A 1 172 ? -16.689 11.173 -2.619 1.00 33.97 172 LEU A C 1
ATOM 1351 O O . LEU A 1 172 ? -17.737 11.642 -3.067 1.00 33.97 172 LEU A O 1
ATOM 1355 N N . LYS A 1 173 ? -16.047 10.179 -3.241 1.00 32.69 173 LYS A N 1
ATOM 1356 C CA . LYS A 1 173 ? -16.647 9.463 -4.374 1.00 32.69 173 LYS A CA 1
ATOM 1357 C C . LYS A 1 173 ? -16.969 8.029 -3.986 1.00 32.69 173 LYS A C 1
ATOM 1359 O O . LYS A 1 173 ? -16.096 7.217 -3.717 1.00 32.69 173 LYS A O 1
ATOM 1364 N N . VAL A 1 174 ? -18.267 7.752 -3.946 1.00 35.56 174 VAL A N 1
ATOM 1365 C CA . VAL A 1 174 ? -18.836 6.450 -3.613 1.00 35.56 174 VAL A CA 1
ATOM 1366 C C . VAL A 1 174 ? -18.680 5.515 -4.808 1.00 35.56 174 VAL A C 1
ATOM 1368 O O . VAL A 1 174 ? -19.264 5.792 -5.856 1.00 35.56 174 VAL A O 1
ATOM 1371 N N . ILE A 1 175 ? -17.942 4.411 -4.665 1.00 39.78 175 ILE A N 1
ATOM 1372 C CA . ILE A 1 175 ? -17.969 3.323 -5.651 1.00 39.78 175 ILE A CA 1
ATOM 1373 C C . ILE A 1 175 ? -18.385 2.022 -4.972 1.00 39.78 175 ILE A C 1
ATOM 1375 O O . ILE A 1 175 ? -17.711 1.506 -4.086 1.00 39.78 175 ILE A O 1
ATOM 1379 N N . CYS A 1 176 ? -19.543 1.518 -5.400 1.00 32.47 176 CYS A N 1
ATOM 1380 C CA . CYS A 1 176 ? -20.071 0.218 -5.016 1.00 32.47 176 CYS A CA 1
ATOM 1381 C C . CYS A 1 176 ? -19.245 -0.893 -5.666 1.00 32.47 176 CYS A C 1
ATOM 1383 O O . CYS A 1 176 ? -19.258 -1.011 -6.890 1.00 32.47 176 CYS A O 1
ATOM 1385 N N . SER A 1 177 ? -18.643 -1.771 -4.864 1.00 37.03 177 SER A N 1
ATOM 1386 C CA . SER A 1 177 ? -18.449 -3.158 -5.287 1.00 37.03 177 SER A CA 1
ATOM 1387 C C . SER A 1 177 ? -19.558 -3.992 -4.650 1.00 37.03 177 SER A C 1
ATOM 1389 O O . SER A 1 177 ? -19.695 -4.023 -3.427 1.00 37.03 177 SER A O 1
ATOM 1391 N N . ALA A 1 178 ? -20.408 -4.599 -5.476 1.00 34.22 178 ALA A N 1
ATOM 1392 C CA . ALA A 1 178 ? -21.438 -5.518 -5.016 1.00 34.22 178 ALA A CA 1
ATOM 1393 C C . ALA A 1 178 ? -20.891 -6.946 -5.107 1.00 34.22 178 ALA A C 1
ATOM 1395 O O . ALA A 1 178 ? -20.850 -7.529 -6.188 1.00 34.22 178 ALA A O 1
ATOM 1396 N N . GLN A 1 179 ? -20.495 -7.516 -3.971 1.00 34.03 179 GLN A N 1
ATOM 1397 C CA . GLN A 1 179 ? -20.363 -8.963 -3.808 1.00 34.03 179 GLN A CA 1
ATOM 1398 C C . GLN A 1 179 ? -21.401 -9.408 -2.768 1.00 34.03 179 GLN A C 1
ATOM 1400 O O . GLN A 1 179 ? -21.233 -9.202 -1.571 1.00 34.03 179 GLN A O 1
ATOM 1405 N N . GLY A 1 180 ? -22.515 -9.986 -3.232 1.00 44.38 180 GLY A N 1
ATOM 1406 C CA . GLY A 1 180 ? -23.632 -10.405 -2.373 1.00 44.38 180 GLY A CA 1
ATOM 1407 C C . GLY A 1 180 ? -24.530 -9.258 -1.873 1.00 44.38 180 GLY A C 1
ATOM 1408 O O . GLY A 1 180 ? -24.588 -8.188 -2.474 1.00 44.38 180 GLY A O 1
ATOM 1409 N N . ASN A 1 181 ? -25.269 -9.504 -0.779 1.00 33.84 181 ASN A N 1
ATOM 1410 C CA . ASN A 1 181 ? -26.220 -8.558 -0.163 1.00 33.84 181 ASN A CA 1
ATOM 1411 C C . ASN A 1 181 ? -25.564 -7.514 0.772 1.00 33.84 181 ASN A C 1
ATOM 1413 O O . ASN A 1 181 ? -26.283 -6.725 1.387 1.00 33.84 181 ASN A O 1
ATOM 1417 N N . GLU A 1 182 ? -24.234 -7.487 0.904 1.00 36.34 182 GLU A N 1
ATOM 1418 C CA . GLU A 1 182 ? -23.526 -6.471 1.690 1.00 36.34 182 GLU A CA 1
ATOM 1419 C C . GLU A 1 182 ? -22.750 -5.523 0.770 1.00 36.34 182 GLU A C 1
ATOM 1421 O O . GLU A 1 182 ? -21.889 -5.925 -0.008 1.00 36.34 182 GLU A O 1
ATOM 1426 N N . LEU A 1 183 ? -23.078 -4.234 0.861 1.00 38.09 183 LEU A N 1
ATOM 1427 C CA . LEU A 1 183 ? -22.373 -3.178 0.155 1.00 38.09 183 LEU A CA 1
ATOM 1428 C C . LEU A 1 183 ? -21.147 -2.771 0.980 1.00 38.09 183 LEU A C 1
ATOM 1430 O O . LEU A 1 183 ? -21.296 -2.076 1.987 1.00 38.09 183 LEU A O 1
ATOM 1434 N N . LEU A 1 184 ? -19.953 -3.198 0.564 1.00 40.66 184 LEU A N 1
ATOM 1435 C CA . LEU A 1 184 ? -18.703 -2.685 1.116 1.00 40.66 184 LEU A CA 1
ATOM 1436 C C . LEU A 1 184 ? -18.292 -1.450 0.320 1.00 40.66 184 LEU A C 1
ATOM 1438 O O . LEU A 1 184 ? -17.959 -1.537 -0.862 1.00 40.66 184 LEU A O 1
ATOM 1442 N N . LEU A 1 185 ? -18.343 -0.295 0.974 1.00 45.94 185 LEU A N 1
ATOM 1443 C CA . LEU A 1 185 ? -17.982 0.968 0.357 1.00 45.94 185 LEU A CA 1
ATOM 1444 C C . LEU A 1 185 ? -16.591 1.387 0.821 1.00 45.94 185 LEU A C 1
ATOM 1446 O O . LEU A 1 185 ? -16.347 1.578 2.011 1.00 45.94 185 LEU A O 1
ATOM 1450 N N . VAL A 1 186 ? -15.670 1.490 -0.129 1.00 50.78 186 VAL A N 1
ATOM 1451 C CA . VAL A 1 186 ? -14.291 1.855 0.161 1.00 50.78 186 VAL A CA 1
ATOM 1452 C C . VAL A 1 186 ? -14.150 3.371 0.114 1.00 50.78 186 VAL A C 1
ATOM 1454 O O . VAL A 1 186 ? -14.444 3.985 -0.910 1.00 50.78 186 VAL A O 1
ATOM 1457 N N . LEU A 1 187 ? -13.751 3.969 1.237 1.00 41.72 187 LEU A N 1
ATOM 1458 C CA . LEU A 1 187 ? -13.371 5.379 1.301 1.00 41.72 187 LEU A CA 1
ATOM 1459 C C . LEU A 1 187 ? -11.847 5.489 1.176 1.00 41.72 187 LEU A C 1
ATOM 1461 O O . LEU A 1 187 ? -11.140 4.524 1.443 1.00 41.72 187 LEU A O 1
ATOM 1465 N N . PHE A 1 188 ? -11.338 6.628 0.726 1.00 47.25 188 PHE A N 1
ATOM 1466 C CA . PHE A 1 188 ? -9.903 6.893 0.722 1.00 47.25 188 PHE A CA 1
ATOM 1467 C C . PHE A 1 188 ? -9.691 8.381 0.969 1.00 47.25 188 PHE A C 1
ATOM 1469 O O . PHE A 1 188 ? -10.102 9.219 0.159 1.00 47.25 188 PHE A O 1
ATOM 1476 N N . LEU A 1 189 ? -9.072 8.705 2.101 1.00 43.56 189 LEU A N 1
ATOM 1477 C CA . LEU A 1 189 ? -8.696 10.060 2.492 1.00 43.56 189 LEU A CA 1
ATOM 1478 C C . LEU A 1 189 ? -7.172 10.184 2.461 1.00 43.56 189 LEU A C 1
ATOM 1480 O O . LEU A 1 189 ? -6.491 9.937 3.455 1.00 43.56 189 LEU A O 1
ATOM 1484 N N . SER A 1 190 ? -6.628 10.604 1.320 1.00 43.28 190 SER A N 1
ATOM 1485 C CA . SER A 1 190 ? -5.202 10.914 1.222 1.00 43.28 190 SER A CA 1
ATOM 1486 C C . SER A 1 190 ? -4.978 12.412 1.180 1.00 43.28 190 SER A C 1
ATOM 1488 O O . SER A 1 190 ? -5.314 13.086 0.207 1.00 43.28 190 SER A O 1
ATOM 1490 N N . PHE A 1 191 ? -4.301 12.905 2.206 1.00 40.16 191 PHE A N 1
ATOM 1491 C CA . PHE A 1 191 ? -3.518 14.126 2.131 1.00 40.16 191 PHE A CA 1
ATOM 1492 C C . PHE A 1 191 ? -2.128 13.697 1.648 1.00 40.16 191 PHE A C 1
ATOM 1494 O O . PHE A 1 191 ? -1.484 12.874 2.293 1.00 40.16 191 PHE A O 1
ATOM 1501 N N . LYS A 1 192 ? -1.708 14.122 0.448 1.00 49.00 192 LYS A N 1
ATOM 1502 C CA . LYS A 1 192 ? -0.300 13.999 0.039 1.00 49.00 192 LYS A CA 1
ATOM 1503 C C . LYS A 1 192 ? 0.341 15.363 0.229 1.00 49.00 192 LYS A C 1
ATOM 1505 O O . LYS A 1 192 ? -0.010 16.316 -0.465 1.00 49.00 192 LYS A O 1
ATOM 1510 N N . ASP A 1 193 ? 1.232 15.434 1.209 1.00 38.12 193 ASP A N 1
ATOM 1511 C CA . ASP A 1 193 ? 2.023 16.617 1.507 1.00 38.12 193 ASP A CA 1
ATOM 1512 C C . ASP A 1 193 ? 3.050 16.871 0.385 1.00 38.12 193 ASP A C 1
ATOM 1514 O O . ASP A 1 193 ? 3.662 15.946 -0.160 1.00 38.12 193 ASP A O 1
ATOM 1518 N N . PHE A 1 194 ? 3.203 18.137 0.001 1.00 41.16 194 PHE A N 1
ATOM 1519 C CA . PHE A 1 194 ? 3.893 18.583 -1.220 1.00 41.16 194 PHE A CA 1
ATOM 1520 C C . PHE A 1 194 ? 5.403 18.802 -1.041 1.00 41.16 194 PHE A C 1
ATOM 1522 O O . PHE A 1 194 ? 6.083 19.207 -1.984 1.00 41.16 194 PHE A O 1
ATOM 1529 N N . ASP A 1 195 ? 5.957 18.517 0.136 1.00 35.62 195 ASP A N 1
ATOM 1530 C CA . ASP A 1 195 ? 7.286 19.011 0.517 1.00 35.62 195 ASP A CA 1
ATOM 1531 C C . ASP A 1 195 ? 8.462 18.071 0.184 1.00 35.62 195 ASP A C 1
ATOM 1533 O O . ASP A 1 195 ? 9.583 18.281 0.646 1.00 35.62 195 ASP A O 1
ATOM 1537 N N . ARG A 1 196 ? 8.275 17.039 -0.653 1.00 44.81 196 ARG A N 1
ATOM 1538 C CA . ARG A 1 196 ? 9.366 16.103 -0.999 1.00 44.81 196 ARG A CA 1
ATOM 1539 C C . ARG A 1 196 ? 9.640 16.028 -2.501 1.00 44.81 196 ARG A C 1
ATOM 1541 O O . ARG A 1 196 ? 9.316 15.056 -3.175 1.00 44.81 196 ARG A O 1
ATOM 1548 N N . LEU A 1 197 ? 10.326 17.058 -2.994 1.00 45.91 197 LEU A N 1
ATOM 1549 C CA . LEU A 1 197 ? 10.926 17.165 -4.335 1.00 45.91 197 LEU A CA 1
ATOM 1550 C C . LEU A 1 197 ? 12.216 16.329 -4.498 1.00 45.91 197 LEU A C 1
ATOM 1552 O O . LEU A 1 197 ? 13.114 16.724 -5.236 1.00 45.91 197 LEU A O 1
ATOM 1556 N N . GLN A 1 198 ? 12.351 15.199 -3.799 1.00 52.16 198 GLN A N 1
ATOM 1557 C CA . GLN A 1 198 ? 13.506 14.313 -3.972 1.00 52.16 198 GLN A CA 1
ATOM 1558 C C . GLN A 1 198 ? 13.125 13.147 -4.881 1.00 52.16 198 GLN A C 1
ATOM 1560 O O . GLN A 1 198 ? 12.184 12.398 -4.621 1.00 52.16 198 GLN A O 1
ATOM 1565 N N . PHE A 1 199 ? 13.824 13.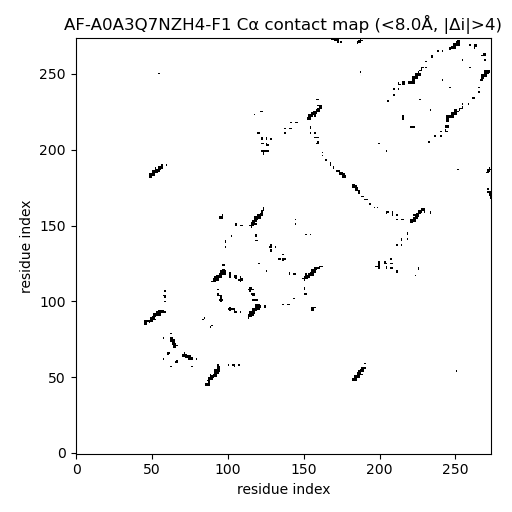091 -6.012 1.00 66.69 199 PHE A N 1
ATOM 1566 C CA . PHE A 1 199 ? 13.517 12.278 -7.176 1.00 66.69 199 PHE A CA 1
ATOM 1567 C C . PHE A 1 199 ? 14.107 10.881 -7.003 1.00 66.69 199 PHE A C 1
ATOM 1569 O O . PHE A 1 199 ? 15.321 10.720 -7.058 1.00 66.69 199 PHE A O 1
ATOM 1576 N N . CYS A 1 200 ? 13.260 9.863 -6.857 1.00 81.12 200 CYS A N 1
ATOM 1577 C CA . CYS A 1 200 ? 13.698 8.496 -7.106 1.00 81.12 200 CYS A CA 1
ATOM 1578 C C . CYS A 1 200 ? 13.716 8.260 -8.632 1.00 81.12 200 CYS A C 1
ATOM 1580 O O . CYS A 1 200 ? 12.653 8.397 -9.260 1.00 81.12 200 CYS A O 1
ATOM 1582 N N . PRO A 1 201 ? 14.881 7.969 -9.252 1.00 89.06 201 PRO A N 1
ATOM 1583 C CA . PRO A 1 201 ? 14.991 7.751 -10.694 1.00 89.06 201 PRO A CA 1
ATOM 1584 C C . PRO A 1 201 ? 14.083 6.622 -11.177 1.00 89.06 201 PRO A C 1
ATOM 1586 O O . PRO A 1 201 ? 13.821 5.669 -10.447 1.00 89.06 201 PRO A O 1
ATOM 1589 N N . LYS A 1 202 ? 13.633 6.697 -12.436 1.00 88.62 202 LYS A N 1
ATOM 1590 C CA . LYS A 1 202 ? 12.740 5.684 -13.021 1.00 88.62 202 LYS A CA 1
ATOM 1591 C C . LYS A 1 202 ? 13.311 4.270 -12.874 1.00 88.62 202 LYS A C 1
ATOM 1593 O O . LYS A 1 202 ? 12.581 3.374 -12.470 1.00 88.62 202 LYS A O 1
ATOM 1598 N N . ASP A 1 203 ? 14.599 4.087 -13.142 1.00 92.81 203 ASP A N 1
ATOM 1599 C CA . ASP A 1 203 ? 15.245 2.772 -13.088 1.00 92.81 203 ASP A CA 1
ATOM 1600 C C . ASP A 1 203 ? 15.268 2.209 -11.659 1.00 92.81 203 ASP A C 1
ATOM 1602 O O . ASP A 1 203 ? 14.981 1.032 -11.446 1.00 92.81 203 ASP A O 1
ATOM 1606 N N . THR A 1 204 ? 15.506 3.072 -10.667 1.00 93.44 204 THR A N 1
ATOM 1607 C CA . THR A 1 204 ? 15.422 2.747 -9.237 1.00 93.44 204 THR A CA 1
ATOM 1608 C C . THR A 1 204 ? 13.995 2.350 -8.845 1.00 93.44 204 THR A C 1
ATOM 1610 O O . THR A 1 204 ? 13.808 1.342 -8.163 1.00 93.44 204 THR A O 1
ATOM 1613 N N . GLN A 1 205 ? 12.975 3.073 -9.328 1.00 93.25 205 GLN A N 1
ATOM 1614 C CA . GLN A 1 205 ? 11.569 2.711 -9.101 1.00 93.25 205 GLN A CA 1
ATOM 1615 C C . GLN A 1 205 ? 11.223 1.349 -9.704 1.00 93.25 205 GLN A C 1
ATOM 1617 O O . GLN A 1 205 ? 10.648 0.514 -9.016 1.00 93.25 205 GLN A O 1
ATOM 1622 N N . LEU A 1 206 ? 11.589 1.102 -10.967 1.00 95.19 206 LEU A N 1
ATOM 1623 C CA . LEU A 1 206 ? 11.322 -0.170 -11.650 1.00 95.19 206 LEU A CA 1
ATOM 1624 C C . LEU A 1 206 ? 11.954 -1.340 -10.890 1.00 95.19 206 LEU A C 1
ATOM 1626 O O . LEU A 1 206 ? 11.271 -2.310 -10.562 1.00 95.19 206 LEU A O 1
ATOM 1630 N N . LYS A 1 207 ? 13.240 -1.203 -10.550 1.00 97.69 207 LYS A N 1
ATOM 1631 C CA . LYS A 1 207 ? 14.015 -2.219 -9.835 1.00 97.69 207 LYS A CA 1
ATOM 1632 C C . LYS A 1 207 ? 13.389 -2.577 -8.488 1.00 97.69 207 LYS A C 1
ATOM 1634 O O . LYS A 1 207 ? 13.219 -3.756 -8.184 1.00 97.69 207 LYS A O 1
ATOM 1639 N N . TYR A 1 208 ? 13.057 -1.580 -7.669 1.00 98.12 208 TYR A N 1
ATOM 1640 C CA . TYR A 1 208 ? 12.591 -1.827 -6.303 1.00 98.12 208 TYR A CA 1
ATOM 1641 C C . TYR A 1 208 ? 11.078 -1.984 -6.174 1.00 98.12 208 TYR A C 1
ATOM 1643 O O . TYR A 1 208 ? 10.616 -2.535 -5.177 1.00 98.12 208 TYR A O 1
ATOM 1651 N N . PHE A 1 209 ? 10.295 -1.598 -7.181 1.00 98.06 209 PHE A N 1
ATOM 1652 C CA . PHE A 1 209 ? 8.925 -2.083 -7.296 1.00 98.06 209 PHE A CA 1
ATOM 1653 C C . PHE A 1 209 ? 8.922 -3.595 -7.541 1.00 98.06 209 PHE A C 1
ATOM 1655 O O . PHE A 1 209 ? 8.288 -4.335 -6.793 1.00 98.06 209 PHE A O 1
ATOM 1662 N N . GLU A 1 210 ? 9.691 -4.070 -8.524 1.00 98.44 210 GLU A N 1
ATOM 1663 C CA . GLU A 1 210 ? 9.769 -5.498 -8.835 1.00 98.44 210 GLU A CA 1
ATOM 1664 C C . GLU A 1 210 ? 10.348 -6.324 -7.671 1.00 98.44 210 GLU A C 1
ATOM 1666 O O . GLU A 1 210 ? 9.831 -7.395 -7.348 1.00 98.44 210 GLU A O 1
ATOM 1671 N N . LYS A 1 211 ? 11.351 -5.796 -6.957 1.00 98.50 211 LYS A N 1
ATOM 1672 C CA . LYS A 1 211 ? 11.917 -6.454 -5.767 1.00 98.50 211 LYS A CA 1
ATO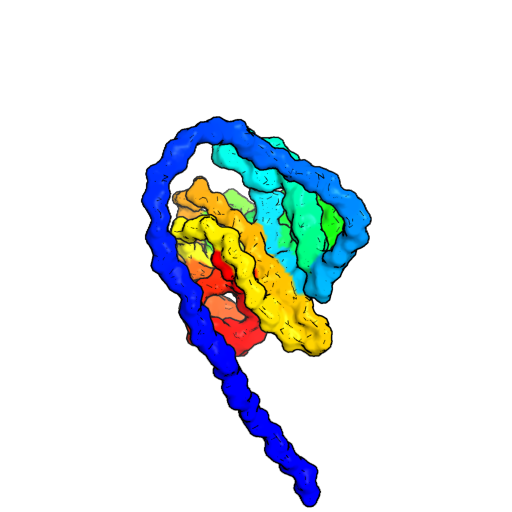M 1673 C C . LYS A 1 211 ? 10.889 -6.676 -4.648 1.00 98.50 211 LYS A C 1
ATOM 1675 O O . LYS A 1 211 ? 10.933 -7.690 -3.958 1.00 98.50 211 LYS A O 1
ATOM 1680 N N . GLN A 1 212 ? 9.918 -5.776 -4.480 1.00 98.62 212 GLN A N 1
ATOM 1681 C CA . GLN A 1 212 ? 8.905 -5.889 -3.420 1.00 98.62 212 GLN A CA 1
ATOM 1682 C C . GLN A 1 212 ? 7.901 -7.036 -3.628 1.00 98.62 212 GLN A C 1
ATOM 1684 O O . GLN A 1 212 ? 7.210 -7.405 -2.677 1.00 98.62 212 GLN A O 1
ATOM 1689 N N . PHE A 1 213 ? 7.855 -7.676 -4.803 1.00 98.69 213 PHE A N 1
ATOM 1690 C CA . PHE A 1 213 ? 7.083 -8.914 -4.977 1.00 98.69 213 PHE A CA 1
ATOM 1691 C C . PHE A 1 213 ? 7.622 -10.067 -4.126 1.00 98.69 213 PHE A C 1
ATOM 1693 O O . PHE A 1 213 ? 6.849 -10.945 -3.759 1.00 98.69 213 PHE A O 1
ATOM 1700 N N . GLU A 1 214 ? 8.898 -10.039 -3.725 1.00 98.62 214 GLU A N 1
ATOM 1701 C CA . GLU A 1 214 ? 9.444 -10.992 -2.749 1.00 98.62 214 GLU A CA 1
ATOM 1702 C C . GLU A 1 214 ? 8.725 -10.900 -1.394 1.00 98.62 214 GLU A C 1
ATOM 1704 O O . GLU A 1 214 ? 8.550 -11.917 -0.722 1.00 98.62 214 GLU A O 1
ATOM 1709 N N . LEU A 1 215 ? 8.270 -9.703 -0.998 1.00 98.56 215 LEU A N 1
ATOM 1710 C CA . LEU A 1 215 ? 7.491 -9.509 0.227 1.00 98.56 215 LEU A CA 1
ATOM 1711 C C . LEU A 1 215 ? 6.096 -10.117 0.082 1.00 98.56 215 LEU A C 1
ATOM 1713 O O . LEU A 1 215 ? 5.645 -10.843 0.966 1.00 98.56 215 LEU A O 1
ATOM 1717 N N . ALA A 1 216 ? 5.412 -9.842 -1.032 1.00 97.75 216 ALA A N 1
ATOM 1718 C CA . ALA A 1 216 ? 4.074 -10.374 -1.295 1.00 97.75 216 ALA A CA 1
ATOM 1719 C C . ALA A 1 216 ? 4.091 -11.909 -1.386 1.00 97.75 216 ALA A C 1
ATOM 1721 O O . ALA A 1 216 ? 3.231 -12.589 -0.824 1.00 97.75 216 ALA A O 1
ATOM 1722 N N . GLU A 1 217 ? 5.122 -12.456 -2.026 1.00 98.31 217 GLU A N 1
ATOM 1723 C CA . GLU A 1 217 ? 5.306 -13.889 -2.199 1.00 98.31 217 GLU A CA 1
ATOM 1724 C C . GLU A 1 217 ? 5.565 -14.604 -0.872 1.00 98.31 217 GLU A C 1
ATOM 1726 O O . GLU A 1 217 ? 5.005 -15.676 -0.646 1.00 98.31 217 GLU A O 1
ATOM 1731 N N . GLN A 1 218 ? 6.368 -14.027 0.022 1.00 98.19 218 GLN A N 1
ATOM 1732 C CA . GLN A 1 218 ? 6.672 -14.638 1.319 1.00 98.19 218 GLN A CA 1
ATOM 1733 C C . GLN A 1 218 ? 5.525 -14.480 2.320 1.00 98.19 218 GLN A C 1
ATOM 1735 O O . GLN A 1 218 ? 5.142 -15.448 2.973 1.00 98.19 218 GLN A O 1
ATOM 1740 N N . THR A 1 219 ? 4.936 -13.286 2.400 1.00 97.88 219 THR A N 1
ATOM 1741 C CA . THR A 1 219 ? 3.894 -12.973 3.394 1.00 97.88 219 THR A CA 1
ATOM 1742 C C . THR A 1 219 ? 2.510 -13.484 3.013 1.00 97.88 219 THR A C 1
ATOM 1744 O O . THR A 1 219 ? 1.639 -13.621 3.873 1.00 97.88 219 THR A O 1
ATOM 1747 N N . LYS A 1 220 ? 2.283 -13.748 1.718 1.00 97.81 220 LYS A N 1
ATOM 1748 C CA . LYS A 1 220 ? 0.965 -14.059 1.139 1.00 97.81 220 LYS A CA 1
ATOM 1749 C C . LYS A 1 220 ? -0.085 -12.969 1.395 1.00 97.81 220 LYS A C 1
ATOM 1751 O O . LYS A 1 220 ? -1.283 -13.235 1.307 1.00 97.81 220 LYS A O 1
ATOM 1756 N N . LEU A 1 221 ? 0.351 -11.743 1.689 1.00 96.50 221 LEU A N 1
ATOM 1757 C CA . LEU A 1 221 ? -0.524 -10.583 1.810 1.00 96.50 221 LEU A CA 1
ATOM 1758 C C . LEU A 1 221 ? -0.847 -10.001 0.421 1.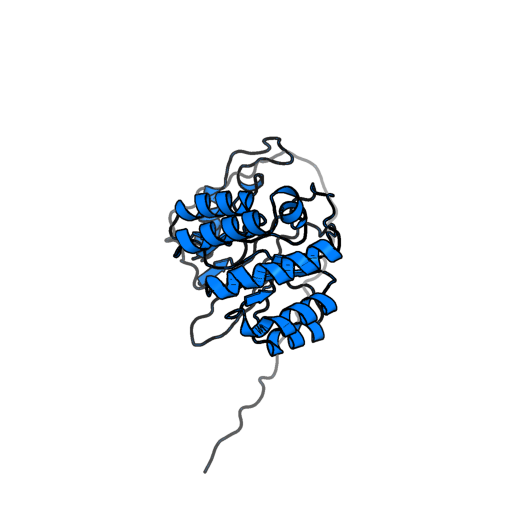00 96.50 221 LEU A C 1
ATOM 1760 O O . LEU A 1 221 ? -0.006 -10.053 -0.482 1.00 96.50 221 LEU A O 1
ATOM 1764 N N . PRO A 1 222 ? -2.048 -9.423 0.229 1.00 97.75 222 PRO A N 1
ATOM 1765 C CA . PRO A 1 222 ? -2.372 -8.691 -0.990 1.00 97.75 222 PRO A CA 1
ATOM 1766 C C . PRO A 1 222 ? -1.508 -7.431 -1.122 1.00 97.75 222 PRO A C 1
ATOM 1768 O O . PRO A 1 222 ? -1.000 -6.893 -0.136 1.00 97.75 222 PRO A O 1
ATOM 1771 N N . MET A 1 223 ? -1.364 -6.928 -2.347 1.00 98.19 223 MET A N 1
ATOM 1772 C CA . MET A 1 223 ? -0.589 -5.716 -2.615 1.00 98.19 223 MET A CA 1
ATOM 1773 C C . MET A 1 223 ? -1.462 -4.455 -2.639 1.00 98.19 223 MET A C 1
ATOM 1775 O O . MET A 1 223 ? -2.568 -4.448 -3.183 1.00 98.19 223 MET A O 1
ATOM 1779 N N . PHE A 1 224 ? -0.934 -3.366 -2.089 1.00 97.69 224 PHE A N 1
ATOM 1780 C CA . PHE A 1 224 ? -1.492 -2.021 -2.140 1.00 97.69 224 PHE A CA 1
ATOM 1781 C C . PHE A 1 224 ? -0.643 -1.162 -3.089 1.00 97.69 224 PHE A C 1
ATOM 1783 O O . PHE A 1 224 ? 0.480 -0.767 -2.764 1.00 97.69 224 PHE A O 1
ATOM 1790 N N . LEU A 1 225 ? -1.157 -0.954 -4.304 1.00 96.00 225 LEU A N 1
ATOM 1791 C CA . LEU A 1 225 ? -0.358 -0.601 -5.477 1.00 96.00 225 LEU A CA 1
ATOM 1792 C C . LEU A 1 225 ? -0.582 0.838 -5.945 1.00 96.00 225 LEU A C 1
ATOM 1794 O O . LEU A 1 225 ? -1.710 1.246 -6.218 1.00 96.00 225 LEU A O 1
ATOM 1798 N N . HIS A 1 226 ? 0.509 1.571 -6.127 1.00 94.12 226 HIS A N 1
ATOM 1799 C CA . HIS A 1 226 ? 0.539 2.920 -6.672 1.00 94.12 226 HIS A CA 1
ATOM 1800 C C . HIS A 1 226 ? 0.847 2.898 -8.171 1.00 94.12 226 HIS A C 1
ATOM 1802 O O . HIS A 1 226 ? 1.870 2.360 -8.596 1.00 94.12 226 HIS A O 1
ATOM 1808 N N . CYS A 1 227 ? 0.012 3.544 -8.981 1.00 90.38 227 CYS A N 1
ATOM 1809 C CA . CYS A 1 227 ? 0.306 3.769 -10.393 1.00 90.38 227 CYS A CA 1
ATOM 1810 C C . CYS A 1 227 ? -0.090 5.190 -10.787 1.00 90.38 227 CYS A C 1
ATOM 1812 O O . CYS A 1 227 ? -1.263 5.549 -10.719 1.00 90.38 227 CYS A O 1
ATOM 1814 N N . ARG A 1 228 ? 0.880 5.991 -11.239 1.00 87.50 228 ARG A N 1
ATOM 1815 C CA . ARG A 1 228 ? 0.632 7.338 -11.780 1.00 87.50 228 ARG A CA 1
ATOM 1816 C C . ARG A 1 228 ? 1.497 7.598 -13.004 1.00 87.50 228 ARG A C 1
ATOM 1818 O O . ARG A 1 228 ? 2.726 7.579 -12.918 1.00 87.50 228 ARG A O 1
ATOM 1825 N N . ASN A 1 229 ? 0.860 7.862 -14.148 1.00 83.88 229 ASN A N 1
ATOM 1826 C CA . ASN A 1 229 ? 1.524 8.161 -15.429 1.00 83.88 229 ASN A CA 1
ATOM 1827 C C . ASN A 1 229 ? 2.662 7.175 -15.804 1.00 83.88 229 ASN A C 1
ATOM 1829 O O . ASN A 1 229 ? 3.715 7.576 -16.299 1.00 83.88 229 ASN A O 1
ATOM 1833 N N . SER A 1 230 ? 2.471 5.894 -15.488 1.00 87.88 230 SER A N 1
ATOM 1834 C CA . SER A 1 230 ? 3.462 4.814 -15.654 1.00 87.88 230 SER A CA 1
ATOM 1835 C C . SER A 1 230 ? 2.786 3.464 -15.933 1.00 87.88 230 SER A C 1
ATOM 1837 O O . SER A 1 230 ? 3.320 2.403 -15.632 1.00 87.88 230 SER A O 1
ATOM 1839 N N . HIS A 1 231 ? 1.577 3.506 -16.507 1.00 88.69 231 HIS A N 1
ATOM 1840 C CA . HIS A 1 231 ? 0.712 2.339 -16.693 1.00 88.69 231 HIS A CA 1
ATOM 1841 C C . HIS A 1 231 ? 1.362 1.225 -17.519 1.00 88.69 231 HIS A C 1
ATOM 1843 O O . HIS A 1 231 ? 1.160 0.058 -17.207 1.00 88.69 231 HIS A O 1
ATOM 1849 N N . ALA A 1 232 ? 2.124 1.565 -18.562 1.00 90.62 232 ALA A N 1
ATOM 1850 C CA . ALA A 1 232 ? 2.731 0.569 -19.441 1.00 90.62 232 ALA A CA 1
ATOM 1851 C C . ALA A 1 232 ? 3.780 -0.266 -18.692 1.00 90.62 232 ALA A C 1
ATOM 1853 O O . ALA A 1 232 ? 3.697 -1.490 -18.677 1.00 90.62 232 ALA A O 1
ATOM 1854 N N . GLU A 1 233 ? 4.719 0.397 -18.018 1.00 94.12 233 GLU A N 1
ATOM 1855 C CA . GLU A 1 233 ? 5.765 -0.255 -17.231 1.00 94.12 233 GLU A CA 1
ATOM 1856 C C . GLU A 1 233 ? 5.200 -0.948 -15.987 1.00 94.12 233 GLU A C 1
ATOM 1858 O O . GLU A 1 233 ? 5.643 -2.035 -15.623 1.00 94.12 233 GLU A O 1
ATOM 1863 N N . PHE A 1 234 ? 4.185 -0.348 -15.359 1.00 95.19 234 PHE A N 1
ATOM 1864 C CA . PHE A 1 234 ? 3.491 -0.944 -14.224 1.00 95.19 234 PHE A CA 1
ATOM 1865 C C . PHE A 1 234 ? 2.820 -2.262 -14.626 1.00 95.19 234 PHE A C 1
ATOM 1867 O O . PHE A 1 234 ? 3.016 -3.279 -13.965 1.00 95.19 234 PHE A O 1
ATOM 1874 N N . LEU A 1 235 ? 2.066 -2.266 -15.732 1.00 95.69 235 LEU A N 1
ATOM 1875 C CA . LEU A 1 235 ? 1.405 -3.466 -16.247 1.00 95.69 235 LEU A CA 1
ATOM 1876 C C . LEU A 1 235 ? 2.408 -4.537 -16.682 1.00 95.69 235 LEU A C 1
ATOM 1878 O O . LEU A 1 235 ? 2.130 -5.715 -16.482 1.00 95.69 235 LEU A O 1
ATOM 1882 N N . ASP A 1 236 ? 3.550 -4.157 -17.261 1.00 97.31 236 ASP A N 1
ATOM 1883 C CA . ASP A 1 236 ? 4.615 -5.104 -17.607 1.00 97.31 236 ASP A CA 1
ATOM 1884 C C . ASP A 1 236 ? 5.146 -5.838 -16.365 1.00 97.31 236 ASP A C 1
ATOM 1886 O O . ASP A 1 236 ? 5.100 -7.070 -16.310 1.00 97.31 236 ASP A O 1
ATOM 1890 N N . ILE A 1 237 ? 5.555 -5.095 -15.327 1.00 97.81 237 ILE A N 1
ATOM 1891 C CA . ILE A 1 237 ? 6.050 -5.685 -14.073 1.00 97.81 237 ILE A CA 1
ATOM 1892 C C . ILE A 1 237 ? 4.964 -6.536 -13.407 1.00 97.81 237 ILE A C 1
ATOM 1894 O O . ILE A 1 237 ? 5.243 -7.669 -13.003 1.00 97.81 237 ILE A O 1
ATOM 1898 N N . MET A 1 238 ? 3.725 -6.031 -13.330 1.00 97.56 238 MET A N 1
ATOM 1899 C CA . MET A 1 238 ? 2.597 -6.768 -12.752 1.00 97.56 238 MET A CA 1
ATOM 1900 C C . MET A 1 238 ? 2.332 -8.080 -13.491 1.00 97.56 238 MET A C 1
ATOM 1902 O O . MET A 1 238 ? 2.113 -9.093 -12.839 1.00 97.56 238 MET A O 1
ATOM 1906 N N . LYS A 1 239 ? 2.367 -8.092 -14.830 1.00 97.31 239 LYS A N 1
ATOM 1907 C CA . LYS A 1 239 ? 2.153 -9.308 -15.633 1.00 97.31 239 LYS A CA 1
ATOM 1908 C C . LYS A 1 239 ? 3.233 -10.349 -15.379 1.00 97.31 239 LYS A C 1
ATOM 1910 O O . LYS A 1 239 ? 2.909 -11.510 -15.155 1.00 97.31 239 LYS A O 1
ATOM 1915 N N . ARG A 1 240 ? 4.503 -9.936 -15.383 1.00 97.88 240 ARG A N 1
ATOM 1916 C CA . ARG A 1 240 ? 5.644 -10.842 -15.173 1.00 97.88 240 ARG A CA 1
ATOM 1917 C C . ARG A 1 240 ? 5.677 -11.435 -13.764 1.00 97.88 240 ARG A C 1
ATOM 1919 O O . ARG A 1 240 ? 6.185 -12.535 -13.587 1.00 97.88 240 ARG A O 1
ATOM 1926 N N . ASN A 1 241 ? 5.121 -10.726 -12.782 1.00 98.19 241 ASN A N 1
ATOM 1927 C CA . ASN A 1 241 ? 5.141 -11.125 -11.377 1.00 98.19 241 ASN A CA 1
ATOM 1928 C C . ASN A 1 241 ? 3.754 -11.500 -10.821 1.00 98.19 241 ASN A C 1
ATOM 1930 O O . ASN A 1 241 ? 3.605 -11.629 -9.606 1.00 98.19 241 ASN A O 1
ATOM 1934 N N . ARG A 1 242 ? 2.731 -11.689 -11.671 1.00 97.06 242 ARG A N 1
ATOM 1935 C CA . ARG A 1 242 ? 1.343 -11.874 -11.212 1.00 97.06 242 ARG A CA 1
ATOM 1936 C C . ARG A 1 242 ? 1.176 -13.082 -10.292 1.00 97.06 242 ARG A C 1
ATOM 1938 O O . ARG A 1 242 ? 0.451 -12.981 -9.308 1.00 97.06 242 ARG A O 1
ATOM 1945 N N . ASP A 1 243 ? 1.873 -14.179 -10.574 1.00 97.44 243 ASP A N 1
ATOM 1946 C CA . ASP A 1 243 ? 1.796 -15.417 -9.784 1.00 97.44 243 ASP A CA 1
ATOM 1947 C C . ASP A 1 243 ? 2.493 -15.309 -8.417 1.00 97.44 243 ASP A C 1
ATOM 1949 O O . ASP A 1 243 ? 2.321 -16.165 -7.549 1.00 97.44 243 ASP A O 1
ATOM 1953 N N . ARG A 1 244 ? 3.261 -14.235 -8.195 1.00 98.00 244 ARG A N 1
ATOM 1954 C CA . ARG A 1 244 ? 3.995 -13.978 -6.948 1.00 98.00 244 ARG A CA 1
ATOM 1955 C C . ARG A 1 244 ? 3.169 -13.208 -5.918 1.00 98.00 244 ARG A C 1
ATOM 1957 O O . ARG A 1 244 ? 3.598 -13.074 -4.776 1.00 98.00 244 ARG A O 1
ATOM 1964 N N . CYS A 1 245 ? 1.983 -12.716 -6.277 1.00 94.94 245 CYS A N 1
ATOM 1965 C CA . CYS A 1 245 ? 1.062 -12.069 -5.346 1.00 94.94 245 CYS A CA 1
ATOM 1966 C C . CYS A 1 245 ? -0.322 -12.731 -5.368 1.00 94.94 245 CYS A C 1
ATOM 1968 O O . CYS A 1 245 ? -0.797 -13.227 -6.387 1.00 94.94 245 CYS A O 1
ATOM 1970 N N . VAL A 1 246 ? -1.003 -12.726 -4.221 1.00 93.81 246 VAL A N 1
ATOM 1971 C CA . VAL A 1 246 ? -2.352 -13.313 -4.092 1.00 93.81 246 VAL A CA 1
ATOM 1972 C C . VAL A 1 246 ? -3.443 -12.444 -4.729 1.00 93.81 246 VAL A C 1
ATOM 1974 O O . VAL A 1 246 ? -4.564 -12.897 -4.922 1.00 93.81 246 VAL A O 1
ATOM 1977 N N . GLY A 1 247 ? -3.114 -11.193 -5.051 1.00 93.56 247 GLY A N 1
ATOM 1978 C CA . GLY A 1 247 ? -4.017 -10.168 -5.558 1.00 93.56 247 GLY A CA 1
ATOM 1979 C C . GLY A 1 247 ? -3.585 -8.792 -5.059 1.00 93.56 247 GLY A C 1
ATOM 1980 O O . GLY A 1 247 ? -2.548 -8.640 -4.405 1.00 93.56 247 GLY A O 1
ATOM 1981 N N . GLY A 1 248 ? -4.385 -7.772 -5.342 1.00 93.50 248 GLY A N 1
ATOM 1982 C CA . GLY A 1 248 ? -4.098 -6.424 -4.872 1.00 93.50 248 GLY A CA 1
ATOM 1983 C C . GLY A 1 248 ? -5.079 -5.387 -5.385 1.00 93.50 248 GLY A C 1
ATOM 1984 O O . GLY A 1 248 ? -5.989 -5.690 -6.157 1.00 93.50 248 GLY A O 1
ATOM 1985 N N . VAL A 1 249 ? -4.877 -4.151 -4.945 1.00 94.75 249 VAL A N 1
ATOM 1986 C CA . VAL A 1 249 ? -5.652 -2.988 -5.376 1.00 94.75 249 VAL A CA 1
ATOM 1987 C C . VAL A 1 249 ? -4.717 -1.917 -5.915 1.00 94.75 249 VAL A C 1
ATOM 1989 O O . VAL A 1 249 ? -3.768 -1.529 -5.237 1.00 94.75 249 VAL A O 1
ATOM 1992 N N . VAL A 1 250 ? -4.997 -1.416 -7.118 1.00 94.00 250 VAL A N 1
ATOM 1993 C CA . VAL A 1 250 ? -4.382 -0.180 -7.615 1.00 94.00 250 VAL A CA 1
ATOM 1994 C C . VAL A 1 250 ? -5.162 0.985 -7.027 1.00 94.00 250 VAL A C 1
ATOM 1996 O O . VAL A 1 250 ? -6.289 1.258 -7.443 1.00 94.00 250 VAL A O 1
ATOM 1999 N N . HIS A 1 251 ? -4.610 1.609 -5.990 1.00 88.38 251 HIS A N 1
ATOM 2000 C CA . HIS A 1 251 ? -5.304 2.645 -5.231 1.00 88.38 251 HIS A CA 1
ATOM 2001 C C . HIS A 1 251 ? -5.217 4.003 -5.937 1.00 88.38 251 HIS A C 1
ATOM 2003 O O . HIS A 1 251 ? -4.325 4.242 -6.749 1.00 88.38 251 HIS A O 1
ATOM 2009 N N . SER A 1 252 ? -6.124 4.922 -5.585 1.00 85.56 252 SER A N 1
ATOM 2010 C CA . SER A 1 252 ? -6.129 6.289 -6.125 1.00 85.56 252 SER A CA 1
ATOM 2011 C C . SER A 1 252 ? -6.090 6.335 -7.664 1.00 85.56 252 SER A C 1
ATOM 2013 O O . SER A 1 252 ? -5.387 7.169 -8.239 1.00 85.56 252 SER A O 1
ATOM 2015 N N . PHE A 1 253 ? -6.801 5.422 -8.329 1.00 85.75 253 PHE A N 1
ATOM 2016 C CA . PHE A 1 253 ? -6.703 5.244 -9.773 1.00 85.75 253 PHE A CA 1
ATOM 2017 C C . PHE A 1 253 ? -7.194 6.479 -10.544 1.00 85.75 253 PHE A C 1
ATOM 2019 O O . PHE A 1 253 ? -8.348 6.889 -10.414 1.00 85.75 253 PHE A O 1
ATOM 2026 N N . ASP A 1 254 ? -6.325 7.027 -11.396 1.00 83.88 254 ASP A N 1
ATOM 2027 C CA . ASP A 1 254 ? -6.595 8.176 -12.271 1.00 83.88 254 ASP A CA 1
ATOM 2028 C C . ASP A 1 254 ? -6.320 7.882 -13.763 1.00 83.88 254 ASP A C 1
ATOM 2030 O O . ASP A 1 254 ? -6.208 8.798 -14.582 1.00 83.88 254 ASP A O 1
ATOM 2034 N N . GLY A 1 255 ? -6.219 6.597 -14.125 1.00 85.31 255 GLY A N 1
ATOM 2035 C CA . GLY A 1 255 ? -5.924 6.129 -15.479 1.00 85.31 255 GLY A CA 1
ATOM 2036 C C . GLY A 1 255 ? -7.125 6.084 -16.431 1.00 85.31 255 GLY A C 1
ATOM 2037 O O . GLY A 1 255 ? -8.246 6.484 -16.112 1.00 85.31 255 GLY A O 1
ATOM 2038 N N . THR A 1 256 ? -6.890 5.569 -17.643 1.00 92.31 256 THR A N 1
ATOM 2039 C CA . THR A 1 256 ? -7.934 5.426 -18.671 1.00 92.31 256 THR A CA 1
ATOM 2040 C C . THR A 1 256 ? -8.791 4.177 -18.454 1.00 92.31 256 THR A C 1
ATOM 2042 O O . THR A 1 256 ? -8.438 3.274 -17.695 1.00 92.31 256 THR A O 1
ATOM 2045 N N . LYS A 1 257 ? -9.919 4.082 -19.167 1.00 93.69 257 LYS A N 1
ATOM 2046 C CA . LYS A 1 257 ? -10.772 2.884 -19.158 1.00 93.69 257 LYS A CA 1
ATOM 2047 C C . LYS A 1 257 ? -10.008 1.635 -19.614 1.00 93.69 257 LYS A C 1
ATOM 2049 O O . LYS A 1 257 ? -10.227 0.555 -19.079 1.00 93.69 257 LYS A O 1
ATOM 2054 N N . GLU A 1 258 ? -9.121 1.781 -20.590 1.00 94.94 258 GLU A N 1
ATOM 2055 C CA . GLU A 1 258 ? -8.304 0.696 -21.138 1.00 94.94 258 GLU A CA 1
ATOM 2056 C C . GLU A 1 258 ? -7.290 0.212 -20.100 1.00 94.94 258 GLU A C 1
ATOM 2058 O O . GLU A 1 258 ? -7.116 -0.991 -19.928 1.00 94.94 258 GLU A O 1
ATOM 2063 N N . ALA A 1 259 ? -6.678 1.140 -19.355 1.00 91.06 259 ALA A N 1
ATOM 2064 C CA . ALA A 1 259 ? -5.815 0.793 -18.232 1.00 91.06 259 ALA A CA 1
ATOM 2065 C C . ALA A 1 259 ? -6.600 0.071 -17.126 1.00 91.06 259 ALA A C 1
ATOM 2067 O O . ALA A 1 259 ? -6.138 -0.949 -16.627 1.00 91.06 259 ALA A O 1
ATOM 2068 N N . ALA A 1 260 ? -7.805 0.544 -16.788 1.00 90.31 260 ALA A N 1
ATOM 2069 C CA . ALA A 1 260 ? -8.681 -0.121 -15.824 1.00 90.31 260 ALA A CA 1
ATOM 2070 C C . ALA A 1 260 ? -9.028 -1.556 -16.256 1.00 90.31 260 ALA A C 1
ATOM 2072 O O . ALA A 1 260 ? -8.891 -2.477 -15.458 1.00 90.31 260 ALA A O 1
ATOM 2073 N N . ALA A 1 261 ? -9.411 -1.754 -17.522 1.00 92.69 261 ALA A N 1
ATOM 2074 C CA . ALA A 1 261 ? -9.710 -3.077 -18.069 1.00 92.69 261 ALA A CA 1
ATOM 2075 C C . ALA A 1 261 ? -8.494 -4.016 -17.988 1.00 92.69 261 ALA A C 1
ATOM 2077 O O . ALA A 1 261 ? -8.610 -5.135 -17.498 1.00 92.69 261 ALA A O 1
ATOM 2078 N N . ALA A 1 262 ? -7.309 -3.528 -18.369 1.00 94.88 262 ALA A N 1
ATOM 2079 C CA . ALA A 1 262 ? -6.078 -4.309 -18.289 1.00 94.88 262 ALA A CA 1
ATOM 2080 C C . ALA A 1 262 ? -5.708 -4.704 -16.847 1.00 94.88 262 ALA A C 1
ATOM 2082 O O . ALA A 1 262 ? -5.138 -5.771 -16.640 1.00 94.88 262 ALA A O 1
ATOM 2083 N N . LEU A 1 263 ? -6.019 -3.865 -15.853 1.00 92.06 263 LEU A N 1
ATOM 2084 C CA . LEU A 1 263 ? -5.825 -4.195 -14.437 1.00 92.06 263 LEU A CA 1
ATOM 2085 C C . LEU A 1 263 ? -6.825 -5.255 -13.961 1.00 92.06 263 LEU A C 1
ATOM 2087 O O . LEU A 1 263 ? -6.431 -6.193 -13.273 1.00 92.06 263 LEU A O 1
ATOM 2091 N N . THR A 1 264 ? -8.096 -5.145 -14.352 1.00 91.50 264 THR A N 1
ATOM 2092 C CA . THR A 1 264 ? -9.115 -6.142 -13.992 1.00 91.50 264 THR A CA 1
ATOM 2093 C C . THR A 1 264 ? -8.889 -7.491 -14.670 1.00 91.50 264 THR A C 1
ATOM 2095 O O . THR A 1 264 ? -9.159 -8.517 -14.056 1.00 91.50 264 THR A O 1
ATOM 2098 N N . ASP A 1 265 ? -8.331 -7.512 -15.885 1.00 94.81 265 ASP A N 1
ATOM 2099 C CA . ASP A 1 265 ? -7.935 -8.751 -16.576 1.00 94.81 265 ASP A CA 1
ATOM 2100 C C . ASP A 1 265 ? -6.809 -9.493 -15.834 1.00 94.81 265 ASP A C 1
ATOM 2102 O O . ASP A 1 265 ? -6.637 -10.699 -16.001 1.00 94.81 265 ASP A O 1
ATOM 2106 N N . LEU A 1 266 ? -6.054 -8.782 -14.988 1.00 92.88 266 LEU A N 1
ATOM 2107 C CA . LEU A 1 266 ? -5.067 -9.351 -14.069 1.00 92.88 266 LEU A CA 1
ATOM 2108 C C . LEU A 1 266 ? -5.660 -9.675 -12.692 1.00 92.88 266 LEU A C 1
ATOM 2110 O O . LEU A 1 266 ? -4.897 -9.911 -11.759 1.00 92.88 266 LEU A O 1
ATOM 2114 N N . ASP A 1 267 ? -6.986 -9.681 -12.533 1.00 92.00 267 ASP A N 1
ATOM 2115 C CA . ASP A 1 267 ? -7.661 -9.943 -11.254 1.00 92.00 267 ASP A CA 1
ATOM 2116 C C . ASP A 1 267 ? -7.197 -8.983 -10.135 1.00 92.00 267 ASP A C 1
ATOM 2118 O O . ASP A 1 267 ? -6.969 -9.362 -8.985 1.00 92.00 267 ASP A O 1
ATOM 2122 N N . LEU A 1 268 ? -6.990 -7.711 -10.497 1.00 91.25 268 LEU A N 1
ATOM 2123 C CA . LEU A 1 268 ? -6.705 -6.629 -9.557 1.00 91.25 268 LEU A CA 1
ATOM 2124 C C . LEU A 1 268 ? -7.945 -5.767 -9.337 1.00 91.25 268 LEU A C 1
ATOM 2126 O O . LEU A 1 268 ? -8.738 -5.510 -10.246 1.00 91.25 268 LEU A O 1
ATOM 2130 N N . TYR A 1 269 ? -8.065 -5.246 -8.121 1.00 93.00 269 TYR A N 1
ATOM 2131 C CA . TYR A 1 269 ? -9.081 -4.267 -7.767 1.00 93.00 269 TYR A CA 1
ATOM 2132 C C . TYR A 1 269 ? -8.627 -2.854 -8.138 1.00 93.00 269 TYR A C 1
ATOM 2134 O O . TYR A 1 269 ? -7.435 -2.542 -8.169 1.00 93.00 269 TYR A O 1
ATOM 2142 N N . ILE A 1 270 ? -9.597 -1.969 -8.359 1.00 90.88 270 ILE A N 1
ATOM 2143 C CA . ILE A 1 270 ? -9.357 -0.551 -8.627 1.00 90.88 270 ILE A CA 1
ATOM 2144 C C . ILE A 1 270 ? -9.903 0.259 -7.454 1.00 90.88 270 ILE A C 1
ATOM 2146 O O . ILE A 1 270 ? -11.100 0.223 -7.165 1.00 90.88 270 ILE A O 1
ATOM 2150 N N . GLY A 1 271 ? -9.014 0.973 -6.769 1.00 87.06 271 GLY A N 1
ATOM 2151 C CA . GLY A 1 271 ? -9.349 1.857 -5.662 1.00 87.06 271 GLY A CA 1
ATOM 2152 C C . GLY A 1 271 ? -9.614 3.270 -6.163 1.00 87.06 271 GLY A C 1
ATOM 2153 O O . GLY A 1 271 ? -8.829 3.821 -6.934 1.00 87.06 271 GLY A O 1
ATOM 2154 N N . PHE A 1 272 ? -10.697 3.874 -5.689 1.00 83.69 272 PHE A N 1
ATOM 2155 C CA . PHE A 1 272 ? -11.105 5.214 -6.094 1.00 83.69 272 PHE A CA 1
ATOM 2156 C C . PHE A 1 272 ? -11.146 6.164 -4.910 1.00 83.69 272 PHE A C 1
ATOM 2158 O O . PHE A 1 272 ? -11.499 5.789 -3.794 1.00 83.69 272 PHE A O 1
ATOM 2165 N N . ASN A 1 273 ? -10.798 7.408 -5.199 1.00 78.25 273 ASN A N 1
ATOM 2166 C CA . ASN A 1 273 ? -10.809 8.519 -4.269 1.00 78.25 273 ASN A CA 1
ATOM 2167 C C . ASN A 1 273 ? -11.240 9.805 -4.988 1.00 78.25 273 ASN A C 1
ATOM 2169 O O . ASN A 1 273 ? -11.858 9.746 -6.058 1.00 78.25 273 ASN A O 1
ATOM 2173 N N . GLY A 1 274 ? -11.002 10.940 -4.335 1.00 68.31 274 GLY A N 1
ATOM 2174 C CA . GLY A 1 274 ? -11.494 12.242 -4.754 1.00 68.31 274 GLY A CA 1
ATOM 2175 C C . GLY A 1 274 ? -10.610 13.076 -5.656 1.00 68.31 274 GLY A C 1
ATOM 2176 O O . GLY A 1 274 ? -9.410 12.777 -5.781 1.00 68.31 274 GLY A O 1
#

Sequence (274 aa):
MTTRFLQRPRGFPGSRRLGLGAGQPEGRGDGDYFRFRRGGHRAANMSRFKFVDIGINLTDPMFRGIYRGVQKHQDDLQDVIERAVQIGVKKFMITGGNLQDSKEALHLAQTNDMFFSTVGCHPTRCDEFEKNDPDLYLRELLNLAENNKGKVVAIGECGLGKCQPSPVRVTLKVICSAQGNELLLVLFLSFKDFDRLQFCPKDTQLKYFEKQFELAEQTKLPMFLHCRNSHAEFLDIMKRNRDRCVGGVVHSFDGTKEAAAALTDLDLYIGFNG

pLDDT: mean 76.44, std 27.01, range [25.3, 98.75]

Organism: Callorhinus ursinus (NCBI:txid34884)

InterPro domains:
  IPR001130 3'-5' ssDNA/RNA exonuclease TatD-like [PF01026] (56-274)
  IPR001130 3'-5' ssDNA/RNA exonuclease TatD-like [PIRSF005902] (42-274)
  IPR001130 3'-5' ssDNA/RNA exonuclease TatD-like [cd01310] (51-274)
  IPR032466 Metal-dependent hydrolase [SSF51556] (50-274)
  IPR050891 TatD-type Metallo-dependent Hydrolase [PTHR10060] (50-160)

Radius of gyration: 23.13 Å; Cα contacts (8 Å, |Δi|>4): 440; chains: 1; bounding box: 65×70×44 Å

Nearest PDB structures (foldseek):
  8efg-assembly1_A  TM=9.795E-01  e=1.021E-35  Homo sapiens
  2xio-assembly1_A  TM=9.773E-01  e=7.796E-35  Homo sapiens
  1xwy-assembly1_A  TM=9.475E-01  e=9.719E-16  Escherichia coli
  3rcm-assembly1_A  TM=9.105E-01  e=7.424E-15  Pseudomonas putida KT2440
  1yix-assembly2_B  TM=8.721E-01  e=2.193E-10  Escherichia coli K-12